Protein AF-A0A3N0IVU9-F1 (afdb_monomer_lite)

Structure (mmCIF, N/CA/C/O backbone):
data_AF-A0A3N0IVU9-F1
#
_entry.id   AF-A0A3N0IVU9-F1
#
loo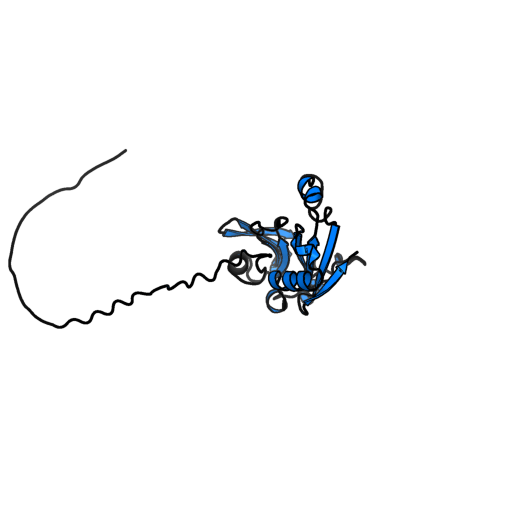p_
_atom_site.group_PDB
_atom_site.id
_atom_site.type_symbol
_atom_site.label_atom_id
_atom_site.label_alt_id
_atom_site.label_comp_id
_atom_site.label_asym_id
_atom_site.label_entity_id
_atom_site.label_seq_id
_atom_site.pdbx_PDB_ins_code
_atom_site.Cartn_x
_atom_site.Cartn_y
_atom_site.Cartn_z
_atom_site.occupancy
_atom_site.B_iso_or_equiv
_atom_site.auth_seq_id
_atom_site.auth_comp_id
_atom_site.auth_asym_id
_atom_site.auth_atom_id
_atom_site.pdbx_PDB_model_num
ATOM 1 N N . MET A 1 1 ? 35.056 13.184 36.083 1.00 33.16 1 MET A N 1
ATOM 2 C CA . MET A 1 1 ? 36.418 13.190 36.653 1.00 33.16 1 MET A CA 1
ATOM 3 C C . MET A 1 1 ? 36.504 11.989 37.581 1.00 33.16 1 MET A C 1
ATOM 5 O O . MET A 1 1 ? 35.639 11.855 38.435 1.00 33.16 1 MET A O 1
ATOM 9 N N . PHE A 1 2 ? 37.440 11.077 37.307 1.00 25.27 2 PHE A N 1
ATOM 10 C CA . PHE A 1 2 ? 37.802 9.914 38.133 1.00 25.27 2 PHE A CA 1
ATOM 11 C C . PHE A 1 2 ? 38.001 10.352 39.614 1.00 25.27 2 PHE A C 1
ATOM 13 O O . PHE A 1 2 ? 38.296 11.518 39.845 1.00 25.27 2 PHE A O 1
ATOM 20 N N . ALA A 1 3 ? 37.914 9.548 40.677 1.00 27.30 3 ALA A N 1
ATOM 21 C CA . ALA A 1 3 ? 38.294 8.154 40.856 1.00 27.30 3 ALA A CA 1
ATOM 22 C C . ALA A 1 3 ? 38.195 7.776 42.360 1.00 27.30 3 ALA A C 1
ATOM 24 O O . ALA A 1 3 ? 38.269 8.678 43.189 1.00 27.30 3 ALA A O 1
ATOM 25 N N . PHE A 1 4 ? 38.274 6.464 42.649 1.00 27.86 4 PHE A N 1
ATOM 26 C CA . PHE A 1 4 ? 38.993 5.845 43.793 1.00 27.86 4 PHE A CA 1
ATOM 27 C C . PHE A 1 4 ? 38.452 6.091 45.228 1.00 27.86 4 PHE A C 1
ATOM 29 O O . PHE A 1 4 ? 37.980 7.164 45.557 1.00 27.86 4 PHE A O 1
ATOM 36 N N . ALA A 1 5 ? 38.493 5.169 46.196 1.00 28.31 5 ALA A N 1
ATOM 37 C CA . ALA A 1 5 ? 39.044 3.820 46.315 1.00 28.31 5 ALA A CA 1
ATOM 38 C C . ALA A 1 5 ? 38.438 3.138 47.571 1.00 28.31 5 ALA A C 1
ATOM 40 O O . ALA A 1 5 ? 38.123 3.807 48.553 1.00 28.31 5 ALA A O 1
ATOM 41 N N . GLN A 1 6 ? 38.345 1.803 47.564 1.00 40.41 6 GLN A N 1
ATOM 42 C CA . GLN A 1 6 ? 38.424 0.966 48.783 1.00 40.41 6 GLN A CA 1
ATOM 43 C C . GLN A 1 6 ? 39.881 1.007 49.309 1.00 40.41 6 GLN A C 1
ATOM 45 O O . GLN A 1 6 ? 40.739 1.273 48.464 1.00 40.41 6 GLN A O 1
ATOM 50 N N . PRO A 1 7 ? 40.261 0.704 50.581 1.00 46.59 7 PRO A N 1
ATOM 51 C CA . PRO A 1 7 ? 40.039 -0.616 51.211 1.00 46.59 7 PRO A CA 1
ATOM 52 C C . PRO A 1 7 ? 40.077 -0.655 52.761 1.00 46.59 7 PRO A C 1
ATOM 54 O O . PRO A 1 7 ? 40.528 0.273 53.412 1.00 46.59 7 PRO A O 1
ATOM 57 N N . PHE A 1 8 ? 39.738 -1.799 53.366 1.00 32.91 8 PHE A N 1
ATOM 58 C CA . PHE A 1 8 ? 40.519 -2.304 54.503 1.00 32.91 8 PHE A CA 1
ATOM 59 C C . PHE A 1 8 ? 40.648 -3.830 54.433 1.00 32.91 8 PHE A C 1
ATOM 61 O O . PHE A 1 8 ? 39.689 -4.587 54.332 1.00 32.91 8 PHE A O 1
ATOM 68 N N . THR A 1 9 ? 41.912 -4.227 54.425 1.00 34.41 9 THR A N 1
ATOM 69 C CA . THR A 1 9 ? 42.533 -5.552 54.428 1.00 34.41 9 THR A CA 1
ATOM 70 C C . THR A 1 9 ? 42.258 -6.367 55.694 1.00 34.41 9 THR A C 1
ATOM 72 O O . THR A 1 9 ? 42.197 -5.770 56.764 1.00 34.41 9 THR A O 1
ATOM 75 N N . SER A 1 10 ? 42.339 -7.709 55.625 1.00 32.34 10 SER A N 1
ATOM 76 C CA . SER A 1 10 ? 43.393 -8.479 56.335 1.00 32.34 10 SER A CA 1
ATOM 77 C C . SER A 1 10 ? 43.179 -10.012 56.368 1.00 32.34 10 SER A C 1
ATOM 79 O O . SER A 1 10 ? 42.395 -10.521 57.154 1.00 32.34 10 SER A O 1
ATOM 81 N N . ARG A 1 11 ? 44.022 -10.707 55.582 1.00 38.81 11 ARG A N 1
ATOM 82 C CA . ARG A 1 11 ? 44.868 -11.897 55.880 1.00 38.81 11 ARG A CA 1
ATOM 83 C C . ARG A 1 11 ? 44.292 -13.242 56.398 1.00 38.81 11 ARG A C 1
ATOM 85 O O . ARG A 1 11 ? 43.931 -13.343 57.559 1.00 38.81 11 ARG A O 1
ATOM 92 N N . ARG A 1 12 ? 44.637 -14.282 55.596 1.00 35.19 12 ARG A N 1
ATOM 93 C CA . ARG A 1 12 ? 45.232 -15.619 55.931 1.00 35.19 12 ARG A CA 1
ATOM 94 C C . ARG A 1 12 ? 44.306 -16.642 56.636 1.00 35.19 12 ARG A C 1
ATOM 96 O O . ARG A 1 12 ? 43.549 -16.259 57.500 1.00 35.19 12 ARG A O 1
ATOM 103 N N . ALA A 1 13 ? 44.346 -17.963 56.413 1.00 37.66 13 ALA A N 1
ATOM 104 C CA . ALA A 1 13 ? 45.149 -18.871 55.584 1.00 37.66 13 ALA A CA 1
ATOM 105 C C . ALA A 1 13 ? 44.577 -20.319 55.681 1.00 37.66 13 ALA A C 1
ATOM 107 O O . ALA A 1 13 ? 44.134 -20.707 56.752 1.00 37.66 13 ALA A O 1
ATOM 108 N N . VAL A 1 14 ? 44.704 -21.088 54.584 1.00 37.44 14 VAL A N 1
ATOM 109 C CA . VAL A 1 14 ? 45.083 -22.529 54.465 1.00 37.44 14 VAL A CA 1
ATOM 110 C C . VAL A 1 14 ? 44.202 -23.662 55.052 1.00 37.44 14 VAL A C 1
ATOM 112 O O . VAL A 1 14 ? 43.947 -23.716 56.247 1.00 37.44 14 VAL A O 1
ATOM 115 N N . GLY A 1 15 ? 43.946 -24.676 54.198 1.00 29.73 15 GLY A N 1
ATOM 116 C CA . GLY A 1 15 ? 43.742 -26.102 54.550 1.00 29.73 15 GLY A CA 1
ATOM 117 C C . GLY A 1 15 ? 42.450 -26.708 53.966 1.00 29.73 15 GLY A C 1
ATOM 118 O O . GLY A 1 15 ? 41.398 -26.541 54.558 1.00 29.73 15 GLY A O 1
ATOM 119 N N . ALA A 1 16 ? 42.385 -27.196 52.720 1.00 36.75 16 ALA A N 1
ATOM 120 C CA . ALA A 1 16 ? 42.870 -28.475 52.163 1.00 36.75 16 ALA A CA 1
ATOM 121 C C . ALA A 1 16 ? 41.995 -29.733 52.454 1.00 36.75 16 ALA A C 1
ATOM 123 O O . ALA A 1 16 ? 42.078 -30.322 53.522 1.00 36.75 16 ALA A O 1
ATOM 124 N N . ILE A 1 17 ? 41.300 -30.172 51.387 1.00 39.12 17 ILE A N 1
ATOM 125 C CA . ILE A 1 17 ? 41.024 -31.554 50.918 1.00 39.12 17 ILE A CA 1
ATOM 126 C C . ILE A 1 17 ? 39.912 -32.384 51.601 1.00 39.12 17 ILE A C 1
ATOM 128 O O . ILE A 1 17 ? 40.058 -32.903 52.700 1.00 39.12 17 ILE A O 1
ATOM 132 N N . GLY A 1 18 ? 38.867 -32.659 50.809 1.00 31.28 18 GLY A N 1
ATOM 133 C CA . GLY A 1 18 ? 37.960 -33.805 50.915 1.00 31.28 18 GLY A CA 1
ATOM 134 C C . GLY A 1 18 ? 37.373 -34.091 49.528 1.00 31.28 18 GLY A C 1
ATOM 135 O O . GLY A 1 18 ? 36.830 -33.191 48.897 1.00 31.28 18 GLY A O 1
ATOM 136 N N . ALA A 1 19 ? 37.597 -35.296 49.010 1.00 38.41 19 ALA A N 1
ATOM 137 C CA . ALA A 1 19 ? 37.532 -35.646 47.596 1.00 38.41 19 ALA A CA 1
ATOM 138 C C . ALA A 1 19 ? 36.194 -36.260 47.132 1.00 38.41 19 ALA A C 1
ATOM 140 O O . ALA A 1 19 ? 35.468 -36.855 47.919 1.00 38.41 19 ALA A O 1
ATOM 141 N N . ALA A 1 20 ? 36.033 -36.229 45.802 1.00 34.47 20 ALA A N 1
ATOM 142 C CA . ALA A 1 20 ? 35.347 -37.193 44.933 1.00 34.47 20 ALA A CA 1
ATOM 143 C C . ALA A 1 20 ? 33.808 -37.157 44.823 1.00 34.47 20 ALA A C 1
ATOM 145 O O . ALA A 1 20 ? 33.076 -37.518 45.736 1.00 34.47 20 ALA A O 1
ATOM 146 N N . GLY A 1 21 ? 33.337 -36.850 43.606 1.00 34.19 21 GLY A N 1
ATOM 147 C CA . GLY A 1 21 ? 31.954 -37.071 43.188 1.00 34.19 21 GLY A CA 1
ATOM 148 C C . GLY A 1 21 ? 31.653 -36.582 41.769 1.00 34.19 21 GLY A C 1
ATOM 149 O O . GLY A 1 21 ? 30.966 -35.588 41.618 1.00 34.19 21 GLY A O 1
ATOM 150 N N . ALA A 1 22 ? 32.205 -37.282 40.773 1.00 39.09 22 ALA A N 1
ATOM 151 C CA . ALA A 1 22 ? 31.747 -37.428 39.382 1.00 39.09 22 ALA A CA 1
ATOM 152 C C . ALA A 1 22 ? 31.286 -36.195 38.562 1.00 39.09 22 ALA A C 1
ATOM 154 O O . ALA A 1 22 ? 30.284 -35.538 38.822 1.00 39.09 22 ALA A O 1
ATOM 155 N N . ALA A 1 23 ? 31.997 -36.000 37.453 1.00 42.88 23 ALA A N 1
ATOM 156 C CA . ALA A 1 23 ? 31.659 -35.126 36.344 1.00 42.88 23 ALA A CA 1
ATOM 157 C C . ALA A 1 23 ? 30.371 -35.542 35.610 1.00 42.88 23 ALA A C 1
ATOM 159 O O . ALA A 1 23 ? 30.140 -36.727 35.382 1.00 42.88 23 ALA A O 1
ATOM 160 N N . LEU A 1 24 ? 29.630 -34.548 35.115 1.00 35.00 24 LEU A N 1
ATOM 161 C CA . LEU A 1 24 ? 28.909 -34.616 33.843 1.00 35.00 24 LEU A CA 1
ATOM 162 C C . LEU A 1 24 ? 28.789 -33.195 33.287 1.00 35.00 24 LEU A C 1
ATOM 164 O O . LEU A 1 24 ? 27.962 -32.390 33.704 1.00 35.00 24 LEU A O 1
ATOM 168 N N . ALA A 1 25 ? 29.704 -32.886 32.373 1.00 42.31 25 ALA A N 1
ATOM 169 C CA . ALA A 1 25 ? 29.621 -31.733 31.503 1.00 42.31 25 ALA A CA 1
ATOM 170 C C . ALA A 1 25 ? 28.494 -31.965 30.490 1.00 42.31 25 ALA A C 1
ATOM 172 O O . ALA A 1 25 ? 28.513 -32.962 29.771 1.00 42.31 25 ALA A O 1
ATOM 173 N N . LEU A 1 26 ? 27.560 -31.022 30.390 1.00 35.66 26 LEU A N 1
ATOM 174 C CA . LEU A 1 26 ? 26.760 -30.841 29.184 1.00 35.66 26 LEU A CA 1
ATOM 175 C C . LEU A 1 26 ? 26.868 -29.373 28.774 1.00 35.66 26 LEU A C 1
ATOM 177 O O . LEU A 1 26 ? 26.038 -28.529 29.102 1.00 35.66 26 LEU A O 1
ATOM 181 N N . ALA A 1 27 ? 27.975 -29.069 28.099 1.00 40.78 27 ALA A N 1
ATOM 182 C CA . ALA A 1 27 ? 28.117 -27.855 27.322 1.00 40.78 27 ALA A CA 1
ATOM 183 C C . ALA A 1 27 ? 27.181 -27.973 26.112 1.00 40.78 27 ALA A C 1
ATOM 185 O O . ALA A 1 27 ? 27.536 -28.564 25.095 1.00 40.78 27 ALA A O 1
ATOM 186 N N . ALA A 1 28 ? 25.972 -27.428 26.230 1.00 39.88 28 ALA A N 1
ATOM 187 C CA . ALA A 1 28 ? 25.152 -27.112 25.073 1.00 39.88 28 ALA A CA 1
ATOM 188 C C . ALA A 1 28 ? 25.759 -25.871 24.404 1.00 39.88 28 ALA A C 1
ATOM 190 O O . ALA A 1 28 ? 25.330 -24.740 24.621 1.00 39.88 28 ALA A O 1
ATOM 191 N N . ALA A 1 29 ? 26.822 -26.090 23.630 1.00 40.91 29 ALA A N 1
ATOM 192 C CA . ALA A 1 29 ? 27.230 -25.152 22.605 1.00 40.91 29 ALA A CA 1
ATOM 193 C C . ALA A 1 29 ? 26.087 -25.106 21.589 1.00 40.91 29 ALA A C 1
ATOM 195 O O . ALA A 1 29 ? 25.943 -26.003 20.759 1.00 40.91 29 ALA A O 1
ATOM 196 N N . VAL A 1 30 ? 25.240 -24.082 21.688 1.00 45.34 30 VAL A N 1
ATOM 197 C CA . VAL A 1 30 ? 24.351 -23.709 20.594 1.00 45.34 30 VAL A CA 1
ATOM 198 C C . VAL A 1 30 ? 25.271 -23.201 19.492 1.00 45.34 30 VAL A C 1
ATOM 200 O O . VAL A 1 30 ? 25.636 -22.028 19.438 1.00 45.34 30 VAL A O 1
ATOM 203 N N . ALA A 1 31 ? 25.713 -24.126 18.646 1.00 43.75 31 ALA A N 1
ATOM 204 C CA . ALA A 1 31 ? 26.183 -23.801 17.323 1.00 43.75 31 ALA A CA 1
ATOM 205 C C . ALA A 1 31 ? 24.977 -23.207 16.590 1.00 43.75 31 ALA A C 1
ATOM 207 O O . ALA A 1 31 ? 24.209 -23.919 15.948 1.00 43.75 31 ALA A O 1
ATOM 208 N N . LEU A 1 32 ? 24.801 -21.888 16.712 1.00 40.62 32 LEU A N 1
ATOM 209 C CA . LEU A 1 32 ? 24.121 -21.087 15.704 1.00 40.62 32 LEU A CA 1
ATOM 210 C C . LEU A 1 32 ? 25.000 -21.159 14.452 1.00 40.62 32 LEU A C 1
ATOM 212 O O . LEU A 1 32 ? 25.715 -20.224 14.102 1.00 40.62 32 LEU A O 1
ATOM 216 N N . GLY A 1 33 ? 24.987 -22.330 13.815 1.00 38.81 33 GLY A N 1
ATOM 217 C CA . GLY A 1 33 ? 25.317 -22.499 12.419 1.00 38.81 33 GLY A CA 1
ATOM 218 C C . GLY A 1 33 ? 24.241 -21.766 11.647 1.00 38.81 33 GLY A C 1
ATOM 219 O O . GLY A 1 33 ? 23.315 -22.374 11.123 1.00 38.81 33 GLY A O 1
ATOM 220 N N . GLY A 1 34 ? 24.350 -20.439 11.631 1.00 33.34 34 GLY A N 1
ATOM 221 C CA . GLY A 1 34 ? 23.804 -19.653 10.554 1.00 33.34 34 GLY A CA 1
ATOM 222 C C . GLY A 1 34 ? 24.508 -20.154 9.310 1.00 33.34 34 GLY A C 1
ATOM 223 O O . GLY A 1 34 ? 25.619 -19.728 9.000 1.00 33.34 34 GLY A O 1
ATOM 224 N N . CYS A 1 35 ? 23.881 -21.103 8.618 1.00 43.66 35 CYS A N 1
ATOM 225 C CA . CYS A 1 35 ? 23.987 -21.120 7.179 1.00 43.66 35 CYS A CA 1
ATOM 226 C C . CYS A 1 35 ? 23.632 -19.696 6.768 1.00 43.66 35 CYS A C 1
ATOM 228 O O . CYS A 1 35 ? 22.471 -19.296 6.831 1.00 43.66 35 CYS A O 1
ATOM 230 N N . ALA A 1 36 ? 24.663 -18.912 6.458 1.00 43.84 36 ALA A N 1
ATOM 231 C CA . ALA A 1 36 ? 24.515 -17.783 5.581 1.00 43.84 36 ALA A CA 1
ATOM 232 C C . ALA A 1 36 ? 23.900 -18.381 4.318 1.00 43.84 36 ALA A C 1
ATOM 234 O O . ALA A 1 36 ? 24.597 -18.972 3.492 1.00 43.84 36 ALA A O 1
ATOM 235 N N . ALA A 1 37 ? 22.569 -18.315 4.233 1.00 40.03 37 ALA A N 1
ATOM 236 C CA . ALA A 1 37 ? 21.932 -18.252 2.942 1.00 40.03 37 ALA A CA 1
ATOM 237 C C . ALA A 1 37 ? 22.719 -17.183 2.177 1.00 40.03 37 ALA A C 1
ATOM 239 O O . ALA A 1 37 ? 23.048 -16.147 2.778 1.00 40.03 37 ALA A O 1
ATOM 240 N N . PRO A 1 38 ? 23.132 -17.453 0.928 1.00 38.62 38 PRO A N 1
ATOM 241 C CA . PRO A 1 38 ? 23.692 -16.387 0.124 1.00 38.62 38 PRO A CA 1
ATOM 242 C C . PRO A 1 38 ? 22.715 -15.220 0.242 1.00 38.62 38 PRO A C 1
ATOM 244 O O . PRO A 1 38 ? 21.500 -15.420 0.187 1.00 38.62 38 PRO A O 1
ATOM 247 N N . ALA A 1 39 ? 23.244 -14.036 0.537 1.00 39.56 39 ALA A N 1
ATOM 248 C CA . ALA A 1 39 ? 22.496 -12.822 0.321 1.00 39.56 39 ALA A CA 1
ATOM 249 C C . ALA A 1 39 ? 22.235 -12.789 -1.186 1.00 39.56 39 ALA A C 1
ATOM 251 O O . ALA A 1 39 ? 23.045 -12.260 -1.943 1.00 39.56 39 ALA A O 1
ATOM 252 N N . ASP A 1 40 ? 21.155 -13.438 -1.618 1.00 42.75 40 ASP A N 1
ATOM 253 C CA . ASP A 1 40 ? 20.380 -12.926 -2.725 1.00 42.75 40 ASP A CA 1
ATOM 254 C C . ASP A 1 40 ? 20.044 -11.510 -2.271 1.00 42.75 40 ASP A C 1
ATOM 256 O O . ASP A 1 40 ? 19.229 -11.279 -1.375 1.00 42.75 40 ASP A O 1
ATOM 260 N N . GLU A 1 41 ? 20.863 -10.580 -2.754 1.00 47.28 41 GLU A N 1
ATOM 261 C CA . GLU A 1 41 ? 20.602 -9.155 -2.757 1.00 47.28 41 GLU A CA 1
ATOM 262 C C . GLU A 1 41 ? 19.115 -9.018 -3.084 1.00 47.28 41 GLU A C 1
ATOM 264 O O . GLU A 1 41 ? 18.680 -9.515 -4.120 1.00 47.28 41 GLU A O 1
ATOM 269 N N . LEU A 1 42 ? 18.324 -8.518 -2.127 1.00 53.25 42 LEU A N 1
ATOM 270 C CA . LEU A 1 42 ? 16.865 -8.455 -2.213 1.00 53.25 42 LEU A CA 1
ATOM 271 C C . LEU A 1 42 ? 16.485 -7.624 -3.445 1.00 53.25 42 LEU A C 1
ATOM 273 O O . LEU A 1 42 ? 16.348 -6.407 -3.355 1.00 53.25 42 LEU A O 1
ATOM 277 N N . ASP A 1 43 ? 16.358 -8.276 -4.599 1.00 70.94 43 ASP A N 1
ATOM 278 C CA . ASP A 1 43 ? 15.955 -7.671 -5.865 1.00 70.94 43 ASP A CA 1
ATOM 279 C C . ASP A 1 43 ? 14.431 -7.487 -5.817 1.00 70.94 43 ASP A C 1
ATOM 281 O O . ASP A 1 43 ? 13.663 -8.238 -6.418 1.00 70.94 43 ASP A O 1
ATOM 285 N N . GLY A 1 44 ? 13.977 -6.568 -4.959 1.00 84.38 44 GLY A N 1
ATOM 286 C CA . GLY A 1 44 ? 12.560 -6.326 -4.708 1.00 84.38 44 GLY A CA 1
ATOM 287 C C . GLY A 1 44 ? 12.242 -5.720 -3.338 1.00 84.38 44 GLY A C 1
ATOM 288 O O . GLY A 1 44 ? 13.125 -5.531 -2.495 1.00 84.38 44 GLY A O 1
ATOM 289 N N . PRO A 1 45 ? 10.964 -5.385 -3.107 1.00 91.88 45 PRO A N 1
ATOM 290 C CA . PRO A 1 45 ? 10.514 -4.826 -1.844 1.00 91.88 45 PRO A CA 1
ATOM 291 C C . PRO A 1 45 ? 10.551 -5.888 -0.739 1.00 91.88 45 PRO A C 1
ATOM 293 O O . PRO A 1 45 ? 10.502 -7.092 -0.982 1.00 91.88 45 PRO A O 1
ATOM 296 N N . GLN A 1 46 ? 10.593 -5.426 0.507 1.00 91.62 46 GLN A N 1
ATOM 297 C CA . GLN A 1 46 ? 10.243 -6.262 1.654 1.00 91.62 46 GLN A CA 1
ATOM 298 C C . GLN A 1 46 ? 8.719 -6.487 1.692 1.00 91.62 46 GLN A C 1
ATOM 300 O O . GLN A 1 46 ? 7.987 -5.576 1.294 1.00 91.62 46 GLN A O 1
ATOM 305 N N . PRO A 1 47 ? 8.227 -7.627 2.208 1.00 93.75 47 PRO A N 1
ATOM 306 C CA . PRO A 1 47 ? 6.794 -7.816 2.434 1.00 93.75 47 PRO A CA 1
ATOM 307 C C . PRO A 1 47 ? 6.217 -6.709 3.331 1.00 93.75 47 PRO A C 1
ATOM 309 O O . PRO A 1 47 ? 6.938 -6.121 4.150 1.00 93.75 47 PRO A O 1
ATOM 312 N N . ALA A 1 48 ? 4.930 -6.399 3.177 1.00 94.50 48 ALA A N 1
ATOM 313 C CA . ALA A 1 48 ? 4.240 -5.403 4.000 1.00 94.50 48 ALA A CA 1
ATOM 314 C C . ALA A 1 48 ? 3.409 -6.050 5.119 1.00 94.50 48 ALA A C 1
ATOM 316 O O . ALA A 1 48 ? 3.274 -5.496 6.209 1.00 94.50 48 ALA A O 1
ATOM 317 N N . PHE A 1 49 ? 2.853 -7.235 4.885 1.00 94.62 49 PHE A N 1
ATOM 318 C CA . PHE A 1 49 ? 1.986 -7.921 5.846 1.00 94.62 49 PHE A CA 1
ATOM 319 C C . PHE A 1 49 ? 2.671 -9.107 6.530 1.00 94.62 49 PHE A C 1
ATOM 321 O O . PHE A 1 49 ? 2.030 -9.890 7.226 1.00 94.62 49 PHE A O 1
ATOM 328 N N . SER A 1 50 ? 3.997 -9.210 6.407 1.00 91.69 50 SER A N 1
ATOM 329 C CA . SER A 1 50 ? 4.805 -10.180 7.143 1.00 91.69 50 SER A CA 1
ATOM 330 C C . SER A 1 50 ? 6.196 -9.645 7.511 1.00 91.69 50 SER A C 1
ATOM 332 O O . SER A 1 50 ? 6.665 -8.619 7.014 1.00 91.69 50 SER A O 1
ATOM 334 N N . GLY A 1 51 ? 6.863 -10.334 8.439 1.00 89.94 51 GLY A N 1
ATOM 335 C CA . GLY A 1 51 ? 8.216 -10.002 8.886 1.00 89.94 51 GLY A CA 1
ATOM 336 C C . GLY A 1 51 ? 8.301 -8.870 9.917 1.00 89.94 51 GLY A C 1
ATOM 337 O O . GLY A 1 51 ? 7.306 -8.336 10.405 1.00 89.94 51 GLY A O 1
ATOM 338 N N . ALA A 1 52 ? 9.536 -8.499 10.265 1.00 88.19 52 ALA A N 1
ATOM 339 C CA . ALA A 1 52 ? 9.817 -7.669 11.439 1.00 88.19 52 ALA A CA 1
ATOM 340 C C . ALA A 1 52 ? 9.198 -6.259 11.387 1.00 88.19 52 ALA A C 1
ATOM 342 O O . ALA A 1 52 ? 8.795 -5.731 12.421 1.00 88.19 52 ALA A O 1
ATOM 343 N N . VAL A 1 53 ? 9.119 -5.634 10.205 1.00 87.44 53 VAL A N 1
ATOM 344 C CA . VAL A 1 53 ? 8.507 -4.299 10.052 1.00 87.44 53 VAL A CA 1
ATOM 345 C C . VAL A 1 53 ? 7.001 -4.364 10.306 1.00 87.44 53 VAL A C 1
ATOM 347 O O . VAL A 1 53 ? 6.456 -3.493 10.989 1.00 87.44 53 VAL A O 1
ATOM 350 N N . HIS A 1 54 ? 6.336 -5.407 9.805 1.00 90.94 54 HIS A N 1
ATOM 351 C CA . HIS A 1 54 ? 4.920 -5.640 10.060 1.00 90.94 54 HIS A CA 1
ATOM 352 C C . HIS A 1 54 ? 4.658 -5.911 11.549 1.00 90.94 54 HIS A C 1
ATOM 354 O O . HIS A 1 54 ? 3.823 -5.246 12.156 1.00 90.94 54 HIS A O 1
ATOM 360 N N . GLU A 1 55 ? 5.435 -6.800 12.175 1.00 92.25 55 GLU A N 1
ATOM 361 C CA . GLU A 1 55 ? 5.308 -7.126 13.605 1.00 92.25 55 GLU A CA 1
ATOM 362 C C . GLU A 1 55 ? 5.481 -5.894 14.507 1.00 92.25 55 GLU A C 1
ATOM 364 O O . GLU A 1 55 ? 4.704 -5.682 15.439 1.00 92.25 55 GLU A O 1
ATOM 369 N N . GLN A 1 56 ? 6.467 -5.040 14.214 1.00 92.81 56 GLN A N 1
ATOM 370 C CA . GLN A 1 56 ? 6.673 -3.786 14.947 1.00 92.81 56 GLN A CA 1
ATOM 371 C C . GLN A 1 56 ? 5.502 -2.818 14.758 1.00 92.81 56 GLN A C 1
ATOM 373 O O . GLN A 1 56 ? 5.074 -2.175 15.716 1.00 92.81 56 GLN A O 1
ATOM 378 N N . THR A 1 57 ? 4.968 -2.732 13.538 1.00 93.44 57 THR A N 1
ATOM 379 C CA . THR A 1 57 ? 3.803 -1.899 13.212 1.00 93.44 57 THR A CA 1
ATOM 380 C C . THR A 1 57 ? 2.569 -2.360 13.989 1.00 93.44 57 THR A C 1
ATOM 382 O O . THR A 1 57 ? 1.915 -1.545 14.641 1.00 93.44 57 THR A O 1
ATOM 385 N N . ALA A 1 58 ? 2.286 -3.664 13.972 1.00 93.31 58 ALA A N 1
ATOM 386 C CA . ALA A 1 58 ? 1.173 -4.264 14.698 1.00 93.31 58 ALA A CA 1
ATOM 387 C C . ALA A 1 58 ? 1.305 -4.050 16.213 1.00 93.31 58 ALA A C 1
ATOM 389 O O . ALA A 1 58 ? 0.336 -3.667 16.864 1.00 93.31 58 ALA A O 1
ATOM 390 N N . ALA A 1 59 ? 2.510 -4.205 16.773 1.00 94.19 59 ALA A N 1
ATOM 391 C CA . ALA A 1 59 ? 2.764 -3.942 18.189 1.00 94.19 59 ALA A CA 1
ATOM 392 C C . ALA A 1 59 ? 2.518 -2.469 18.567 1.00 94.19 59 ALA A C 1
ATOM 394 O O . ALA A 1 59 ? 1.850 -2.195 19.564 1.00 94.19 59 ALA A O 1
ATOM 395 N N . ALA A 1 60 ? 2.995 -1.516 17.758 1.00 95.06 60 ALA A N 1
ATOM 396 C CA . ALA A 1 60 ? 2.780 -0.089 18.007 1.00 95.06 60 ALA A CA 1
ATOM 397 C C . ALA A 1 60 ? 1.294 0.305 17.949 1.00 95.06 60 ALA A C 1
ATOM 399 O O . ALA A 1 60 ? 0.846 1.146 18.737 1.00 95.06 60 ALA A O 1
ATOM 400 N N . MET A 1 61 ? 0.520 -0.310 17.049 1.00 95.81 61 MET A N 1
ATOM 401 C CA . MET A 1 61 ? -0.929 -0.121 17.025 1.00 95.81 61 MET A CA 1
ATOM 402 C C . MET A 1 61 ? -1.616 -0.790 18.201 1.00 95.81 61 MET A C 1
ATOM 404 O O . MET A 1 61 ? -2.433 -0.136 18.829 1.00 95.81 61 MET A O 1
ATOM 408 N N . ALA A 1 62 ? -1.245 -2.012 18.582 1.00 95.25 62 ALA A N 1
ATOM 409 C CA . ALA A 1 62 ? -1.831 -2.682 19.742 1.00 95.25 62 ALA A CA 1
ATOM 410 C C . ALA A 1 62 ? -1.652 -1.884 21.050 1.00 95.25 62 ALA A C 1
ATOM 412 O O . ALA A 1 62 ? -2.548 -1.872 21.893 1.00 95.25 62 ALA A O 1
ATOM 413 N N . GLU A 1 63 ? -0.526 -1.178 21.211 1.00 95.00 63 GLU A N 1
ATOM 414 C CA . GLU A 1 63 ? -0.291 -0.264 22.341 1.00 95.00 63 GLU A CA 1
ATOM 415 C C . GLU A 1 63 ? -1.154 1.012 22.292 1.00 95.00 63 GLU A C 1
ATOM 417 O O . GLU A 1 63 ? -1.432 1.607 23.335 1.00 95.00 63 GLU A O 1
ATOM 422 N N . THR A 1 64 ? -1.563 1.444 21.097 1.00 95.19 64 THR A N 1
ATOM 423 C CA . THR A 1 64 ? -2.275 2.713 20.863 1.00 95.19 64 THR A CA 1
ATOM 424 C C . THR A 1 64 ? -3.788 2.519 20.790 1.00 95.19 64 THR A C 1
ATOM 426 O O . THR A 1 64 ? -4.545 3.195 21.487 1.00 95.19 64 THR A O 1
ATOM 429 N N . ASP A 1 65 ? -4.221 1.601 19.934 1.00 95.44 65 ASP A N 1
ATOM 430 C CA . ASP A 1 65 ? -5.590 1.164 19.726 1.00 95.44 65 ASP A CA 1
ATOM 431 C C . ASP A 1 65 ? -5.599 -0.245 19.107 1.00 95.44 65 ASP A C 1
ATOM 433 O O . ASP A 1 65 ? -5.430 -0.410 17.899 1.00 95.44 65 ASP A O 1
ATOM 437 N N . GLY A 1 66 ? -5.793 -1.264 19.948 1.00 92.69 66 GLY A N 1
ATOM 438 C CA . GLY A 1 66 ? -5.811 -2.666 19.520 1.00 92.69 66 GLY A CA 1
ATOM 439 C C . GLY A 1 66 ? -7.021 -3.072 18.677 1.00 92.69 66 GLY A C 1
ATOM 440 O O . GLY A 1 66 ? -6.999 -4.161 18.112 1.00 92.69 66 GLY A O 1
ATOM 441 N N . ASP A 1 67 ? -8.044 -2.217 18.576 1.00 92.50 67 ASP A N 1
ATOM 442 C CA . ASP A 1 67 ? -9.217 -2.451 17.726 1.00 92.50 67 ASP A CA 1
ATOM 443 C C . ASP A 1 67 ? -9.062 -1.795 16.336 1.00 92.50 67 ASP A C 1
ATOM 445 O O . ASP A 1 67 ? -9.922 -1.958 15.467 1.00 92.50 67 ASP A O 1
ATOM 449 N N . ALA A 1 68 ? -7.990 -1.023 16.114 1.00 95.81 68 ALA A N 1
ATOM 450 C CA . ALA A 1 68 ? -7.718 -0.395 14.829 1.00 95.81 68 ALA A CA 1
ATOM 451 C C . ALA A 1 68 ? -7.114 -1.400 13.837 1.00 95.81 68 ALA A C 1
ATOM 453 O O . ALA A 1 68 ? -6.218 -2.170 14.179 1.00 95.81 68 ALA A O 1
ATOM 454 N N . PHE A 1 69 ? -7.554 -1.346 12.582 1.00 94.62 69 PHE A N 1
ATOM 455 C CA . PHE A 1 69 ? -7.139 -2.280 11.528 1.00 94.62 69 PHE A CA 1
ATOM 456 C C . PHE A 1 69 ? -6.552 -1.533 10.318 1.00 94.62 69 PHE A C 1
ATOM 458 O O . PHE A 1 69 ? -6.941 -0.387 10.065 1.00 94.62 69 PHE A O 1
ATOM 465 N N . PRO A 1 70 ? -5.581 -2.125 9.593 1.00 94.38 70 PRO A N 1
ATOM 466 C CA . PRO A 1 70 ? -4.904 -1.454 8.490 1.00 94.38 70 PRO A CA 1
ATOM 467 C C . PRO A 1 70 ? -5.823 -1.351 7.269 1.00 94.38 70 PRO A C 1
ATOM 469 O O . PRO A 1 70 ? -6.434 -2.331 6.855 1.00 94.38 70 PRO A O 1
ATOM 472 N N . VAL A 1 71 ? -5.886 -0.164 6.668 1.00 94.88 71 VAL A N 1
ATOM 473 C CA . VAL A 1 71 ? -6.710 0.128 5.479 1.00 94.88 71 VAL A CA 1
ATOM 474 C C . VAL A 1 71 ? -5.871 0.497 4.256 1.00 94.88 71 VAL A C 1
ATOM 476 O O . VAL A 1 71 ? -6.341 0.407 3.125 1.00 94.88 71 VAL A O 1
ATOM 479 N N . SER A 1 72 ? -4.609 0.875 4.465 1.00 94.75 72 SER A N 1
ATOM 480 C CA . SER A 1 72 ? -3.642 1.134 3.400 1.00 94.75 72 SER A CA 1
ATOM 481 C C . SER A 1 72 ? -2.212 0.955 3.913 1.00 94.75 72 SER A C 1
ATOM 483 O O . SER A 1 72 ? -1.931 1.165 5.097 1.00 94.75 72 SER A O 1
ATOM 485 N N . ALA A 1 73 ? -1.304 0.590 3.011 1.00 95.25 73 ALA A N 1
ATOM 486 C CA . ALA A 1 73 ? 0.135 0.594 3.238 1.00 95.25 73 ALA A CA 1
ATOM 487 C C . ALA A 1 73 ? 0.833 1.276 2.061 1.00 95.25 73 ALA A C 1
ATOM 489 O O . ALA A 1 73 ? 0.402 1.158 0.917 1.00 95.25 73 ALA A O 1
ATOM 490 N N . VAL A 1 74 ? 1.921 1.994 2.316 1.00 94.56 74 VAL A N 1
ATOM 491 C CA . VAL A 1 74 ? 2.659 2.685 1.262 1.00 94.56 74 VAL A CA 1
ATOM 492 C C . VAL A 1 74 ? 4.150 2.716 1.549 1.00 94.56 74 VAL A C 1
ATOM 494 O O . VAL A 1 74 ? 4.574 2.919 2.688 1.00 94.56 74 VAL A O 1
ATOM 497 N N . MET A 1 75 ? 4.961 2.527 0.513 1.00 93.31 75 MET A N 1
ATOM 498 C CA . MET A 1 75 ? 6.400 2.727 0.617 1.00 93.31 75 MET A CA 1
ATOM 499 C C . MET A 1 75 ? 6.724 4.209 0.826 1.00 93.31 75 MET A C 1
ATOM 501 O O . MET A 1 75 ? 6.188 5.102 0.156 1.00 93.31 75 MET A O 1
ATOM 505 N N . ASN A 1 76 ? 7.650 4.468 1.746 1.00 88.44 76 ASN A N 1
ATOM 506 C CA . ASN A 1 76 ? 8.032 5.821 2.158 1.00 88.44 76 ASN A CA 1
ATOM 507 C C . ASN A 1 76 ? 8.744 6.626 1.066 1.00 88.44 76 ASN A C 1
ATOM 509 O O . ASN A 1 76 ? 8.742 7.851 1.114 1.00 88.44 76 ASN A O 1
ATOM 513 N N . ALA A 1 77 ? 9.341 5.946 0.091 1.00 90.00 77 ALA A N 1
ATOM 514 C CA . ALA A 1 77 ? 10.017 6.538 -1.054 1.00 90.00 77 ALA A CA 1
ATOM 515 C C . ALA A 1 77 ? 10.010 5.542 -2.225 1.00 90.00 77 ALA A C 1
ATOM 517 O O . ALA A 1 77 ? 9.577 4.397 -2.059 1.00 90.00 77 ALA A O 1
ATOM 518 N N . TYR A 1 78 ? 10.510 5.970 -3.384 1.00 93.00 78 TYR A N 1
ATOM 519 C CA . TYR A 1 78 ? 10.876 5.043 -4.452 1.00 93.00 78 TYR A CA 1
ATOM 520 C C . TYR A 1 78 ? 12.055 4.172 -4.010 1.00 93.00 78 TYR A C 1
ATOM 522 O O . TYR A 1 78 ? 12.973 4.646 -3.340 1.00 93.00 78 TYR A O 1
ATOM 530 N N . ALA A 1 79 ? 12.017 2.900 -4.384 1.00 92.88 79 ALA A N 1
ATOM 531 C CA . ALA A 1 79 ? 13.181 2.037 -4.408 1.00 92.88 79 ALA A CA 1
ATOM 532 C C . ALA A 1 79 ? 13.915 2.223 -5.736 1.00 92.88 79 ALA A C 1
ATOM 534 O O . ALA A 1 79 ? 13.302 2.141 -6.803 1.00 92.88 79 ALA A O 1
ATOM 535 N N . THR A 1 80 ? 15.225 2.424 -5.659 1.00 91.19 80 THR A N 1
ATOM 536 C CA . THR A 1 80 ? 16.125 2.362 -6.812 1.00 91.19 80 THR A CA 1
ATOM 537 C C . THR A 1 80 ? 16.613 0.918 -6.977 1.00 91.19 80 THR A C 1
ATOM 539 O O . THR A 1 80 ? 16.978 0.295 -5.972 1.00 91.19 80 THR A O 1
ATOM 542 N N . PRO A 1 81 ? 16.645 0.354 -8.197 1.00 86.69 81 PRO A N 1
ATOM 543 C CA . PRO A 1 81 ? 17.214 -0.971 -8.428 1.00 86.69 81 PRO A CA 1
ATOM 544 C C . PRO A 1 81 ? 18.652 -1.076 -7.900 1.00 86.69 81 PRO A C 1
ATOM 546 O O . PRO A 1 81 ? 19.467 -0.180 -8.106 1.00 86.69 81 PRO A O 1
ATOM 549 N N . GLY A 1 82 ? 18.963 -2.170 -7.201 1.00 83.00 82 GLY A N 1
ATOM 550 C CA . GLY A 1 82 ? 20.274 -2.380 -6.571 1.00 83.00 82 GLY A CA 1
ATOM 551 C C . GLY A 1 82 ? 20.497 -1.623 -5.254 1.00 83.00 82 GLY A C 1
ATOM 552 O O . GLY A 1 82 ? 21.538 -1.797 -4.621 1.00 83.00 82 GLY A O 1
ATOM 553 N N . GLU A 1 83 ? 19.535 -0.818 -4.797 1.00 86.81 83 GLU A N 1
ATOM 554 C CA . GLU A 1 83 ? 19.570 -0.181 -3.481 1.00 86.81 83 GLU A CA 1
ATOM 555 C C . GLU A 1 83 ? 18.637 -0.880 -2.487 1.00 86.81 83 GLU A C 1
ATOM 557 O O . GLU A 1 83 ? 17.716 -1.618 -2.839 1.00 86.81 83 GLU A O 1
ATOM 562 N N . LYS A 1 84 ? 18.857 -0.628 -1.193 1.00 84.50 84 LYS A N 1
ATOM 563 C CA . LYS A 1 84 ? 17.965 -1.144 -0.155 1.00 84.50 84 LYS A CA 1
ATOM 564 C C . LYS A 1 84 ? 16.580 -0.508 -0.297 1.00 84.50 84 LYS A C 1
ATOM 566 O O . LYS A 1 84 ? 16.442 0.702 -0.122 1.00 84.50 84 LYS A O 1
ATOM 571 N N . ALA A 1 85 ? 15.557 -1.339 -0.490 1.00 85.69 85 ALA A N 1
ATOM 572 C CA . ALA A 1 85 ? 14.174 -0.884 -0.562 1.00 85.69 85 ALA A CA 1
ATOM 573 C C . ALA A 1 85 ? 13.749 -0.082 0.698 1.00 85.69 85 ALA A C 1
ATOM 575 O O . ALA A 1 85 ? 14.062 -0.483 1.831 1.00 85.69 85 ALA A O 1
ATOM 576 N N . PRO A 1 86 ? 13.015 1.035 0.527 1.00 87.69 86 PRO A N 1
ATOM 577 C CA . PRO A 1 86 ? 12.421 1.803 1.619 1.00 87.69 86 PRO A CA 1
ATOM 578 C C . PRO A 1 86 ? 11.483 0.995 2.528 1.00 87.69 86 PRO A C 1
ATOM 580 O O . PRO A 1 86 ? 11.011 -0.092 2.192 1.00 87.69 86 PRO A O 1
ATOM 583 N N . THR A 1 87 ? 11.199 1.551 3.708 1.00 89.19 87 THR A N 1
ATOM 584 C CA . THR A 1 87 ? 10.227 0.994 4.662 1.00 89.19 87 THR A CA 1
ATOM 585 C C . THR A 1 87 ? 8.793 1.417 4.340 1.00 89.19 87 THR A C 1
ATOM 587 O O . THR A 1 87 ? 8.553 2.288 3.501 1.00 89.19 87 THR A O 1
ATOM 590 N N . TRP A 1 88 ? 7.844 0.794 5.038 1.00 92.44 88 TRP A N 1
ATOM 591 C CA . TRP A 1 88 ? 6.410 1.038 4.915 1.00 92.44 88 TRP A CA 1
ATOM 592 C C . TRP A 1 88 ? 5.900 2.076 5.925 1.00 92.44 88 TRP A C 1
ATOM 594 O O . TRP A 1 88 ? 6.366 2.128 7.072 1.00 92.44 88 TRP A O 1
ATOM 604 N N . THR A 1 89 ? 4.896 2.841 5.505 1.00 92.94 89 THR A N 1
ATOM 605 C CA . THR A 1 89 ? 3.951 3.563 6.364 1.00 92.94 89 THR A CA 1
ATOM 606 C C . THR A 1 89 ? 2.566 2.963 6.180 1.00 92.94 89 THR A C 1
ATOM 608 O O . THR A 1 89 ? 2.163 2.660 5.059 1.00 92.94 89 THR A O 1
ATOM 611 N N . TYR A 1 90 ? 1.831 2.818 7.277 1.00 95.00 90 TYR A N 1
ATOM 612 C CA . TYR A 1 90 ? 0.493 2.230 7.283 1.00 95.00 90 TYR A CA 1
ATOM 613 C C . TYR A 1 90 ? -0.532 3.249 7.744 1.00 95.00 90 TYR A C 1
ATOM 615 O O . TYR A 1 90 ? -0.246 4.031 8.653 1.00 95.00 90 TYR A O 1
ATOM 623 N N . LEU A 1 91 ? -1.726 3.187 7.163 1.00 95.44 91 LEU A N 1
ATOM 624 C CA . LEU A 1 91 ? -2.915 3.872 7.649 1.00 95.44 91 LEU A CA 1
ATOM 625 C C . LEU A 1 91 ? -3.836 2.840 8.303 1.00 95.44 91 LEU A C 1
ATOM 627 O O . LEU A 1 91 ? -4.180 1.835 7.684 1.00 95.44 91 LEU A O 1
ATOM 631 N N . PHE A 1 92 ? -4.241 3.100 9.539 1.00 96.50 92 PHE A N 1
ATOM 632 C CA . PHE A 1 92 ? -5.172 2.287 10.313 1.00 96.50 92 PHE A CA 1
ATOM 633 C C . PHE A 1 92 ? -6.451 3.066 10.581 1.00 96.50 92 PHE A C 1
ATOM 635 O O . PHE A 1 92 ? -6.392 4.267 10.844 1.00 96.50 92 P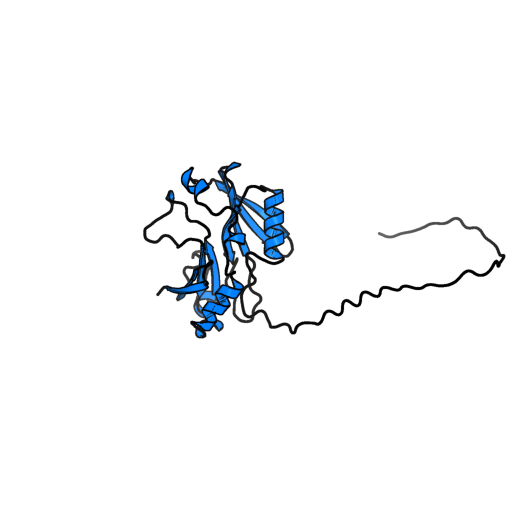HE A O 1
ATOM 642 N N . ALA A 1 93 ? -7.592 2.386 10.579 1.00 96.50 93 ALA A N 1
ATOM 643 C CA . ALA A 1 93 ? -8.889 2.965 10.901 1.00 96.50 93 ALA A CA 1
ATOM 644 C C . ALA A 1 93 ? -9.402 2.437 12.247 1.00 96.50 93 ALA A C 1
ATOM 646 O O . ALA A 1 93 ? -9.355 1.237 12.509 1.00 96.50 93 ALA A O 1
ATOM 647 N N . SER A 1 94 ? -9.913 3.335 13.090 1.00 96.19 94 SER A N 1
ATOM 648 C CA . SER A 1 94 ? -10.531 3.018 14.378 1.00 96.19 94 SER A CA 1
ATOM 649 C C . SER A 1 94 ? -11.978 3.476 14.411 1.00 96.19 94 SER A C 1
ATOM 651 O O . SER A 1 94 ? -12.259 4.680 14.423 1.00 96.19 94 SER A O 1
ATOM 653 N N . GLN A 1 95 ? -12.896 2.515 14.503 1.00 94.81 95 GLN A N 1
ATOM 654 C CA . GLN A 1 95 ? -14.319 2.804 14.672 1.00 94.81 95 GLN A CA 1
ATOM 655 C C . GLN A 1 95 ? -14.596 3.403 16.053 1.00 94.81 95 GLN A C 1
ATOM 657 O O . GLN A 1 95 ? -15.357 4.360 16.182 1.00 94.81 95 GLN A O 1
ATOM 662 N N . ARG A 1 96 ? -13.931 2.877 17.090 1.00 93.88 96 ARG A N 1
ATOM 663 C CA . ARG A 1 96 ? -14.117 3.296 18.484 1.00 93.88 96 ARG A CA 1
ATOM 664 C C . ARG A 1 96 ? -13.849 4.784 18.686 1.00 93.88 96 ARG A C 1
ATOM 666 O O . ARG A 1 96 ? -14.575 5.435 19.437 1.00 93.88 96 ARG A O 1
ATOM 673 N N . TYR A 1 97 ? -12.804 5.312 18.052 1.00 94.31 97 TYR A N 1
ATOM 674 C CA . TYR A 1 97 ? -12.418 6.716 18.193 1.00 94.31 97 TYR A CA 1
ATOM 675 C C . TYR A 1 97 ? -12.808 7.584 16.991 1.00 94.31 97 TYR A C 1
ATOM 677 O O . TYR A 1 97 ? -12.630 8.804 17.058 1.00 94.31 97 TYR A O 1
ATOM 685 N N . ALA A 1 98 ? -13.340 6.986 15.918 1.00 93.88 98 ALA A N 1
ATOM 686 C CA . ALA A 1 98 ? -13.579 7.638 14.630 1.00 93.88 98 ALA A CA 1
ATOM 687 C C . ALA A 1 98 ? -12.323 8.381 14.131 1.00 93.88 98 ALA A C 1
ATOM 689 O O . ALA A 1 98 ? -12.354 9.576 13.802 1.00 93.88 98 ALA A O 1
ATOM 690 N N . LYS A 1 99 ? -11.178 7.686 14.163 1.00 96.12 99 LYS A N 1
ATOM 691 C CA . LYS A 1 99 ? -9.860 8.218 13.792 1.00 96.12 99 LYS A CA 1
ATOM 692 C C . LYS A 1 99 ? -9.145 7.319 12.801 1.00 96.12 99 LYS A C 1
ATOM 694 O O . LYS A 1 99 ? -9.230 6.097 12.880 1.00 96.12 99 LYS A O 1
ATOM 699 N N . PHE A 1 100 ? -8.360 7.962 11.950 1.00 96.69 100 PHE A N 1
ATOM 700 C CA . PHE A 1 100 ? -7.243 7.332 11.282 1.00 96.69 100 PHE A CA 1
ATOM 701 C C . PHE A 1 100 ? -5.966 7.509 12.101 1.00 96.69 100 PHE A C 1
ATOM 703 O O . PHE A 1 100 ? -5.708 8.584 12.657 1.00 96.69 100 PHE A O 1
ATOM 710 N N . TYR A 1 101 ? -5.145 6.468 12.113 1.00 97.25 101 TYR A N 1
ATOM 711 C CA . TYR A 1 101 ? -3.802 6.462 12.674 1.00 97.25 101 TYR A CA 1
ATOM 712 C C . TYR A 1 101 ? -2.793 6.155 11.574 1.00 97.25 101 TYR A C 1
ATOM 714 O O . TYR A 1 101 ? -3.037 5.299 10.733 1.00 97.25 101 TYR A O 1
ATOM 722 N N . THR A 1 102 ? -1.648 6.823 11.593 1.00 96.25 102 THR A N 1
ATOM 723 C CA . THR A 1 102 ? -0.489 6.459 10.772 1.00 96.25 102 THR A CA 1
ATOM 724 C C . THR A 1 102 ? 0.570 5.803 11.631 1.00 96.25 102 THR A C 1
ATOM 726 O O . THR A 1 102 ? 0.861 6.306 12.719 1.00 96.25 102 THR A O 1
ATOM 729 N N . VAL A 1 103 ? 1.207 4.753 11.123 1.00 94.75 103 VAL A N 1
ATOM 730 C CA . VAL A 1 103 ? 2.387 4.159 11.757 1.00 94.75 103 VAL A CA 1
ATOM 731 C C . VAL A 1 103 ? 3.607 4.372 10.882 1.00 94.75 103 VAL A C 1
ATOM 733 O O . VAL A 1 103 ? 3.648 3.898 9.748 1.00 94.75 103 VAL A O 1
ATOM 736 N N . PHE A 1 104 ? 4.610 5.046 11.442 1.00 85.88 104 PHE A N 1
ATOM 737 C CA . PHE A 1 104 ? 5.906 5.252 10.804 1.00 85.88 104 PHE A CA 1
ATOM 738 C C . PHE A 1 104 ? 6.949 4.320 11.411 1.00 85.88 104 PHE A C 1
ATOM 740 O O . PHE A 1 104 ? 7.086 4.244 12.634 1.00 85.88 104 PHE A O 1
ATOM 747 N N . ASN A 1 105 ? 7.728 3.663 10.555 1.00 80.12 105 ASN A N 1
ATOM 748 C CA . ASN A 1 105 ? 8.867 2.848 10.965 1.00 80.12 105 ASN A CA 1
ATOM 749 C C . ASN A 1 105 ? 10.169 3.649 10.824 1.00 80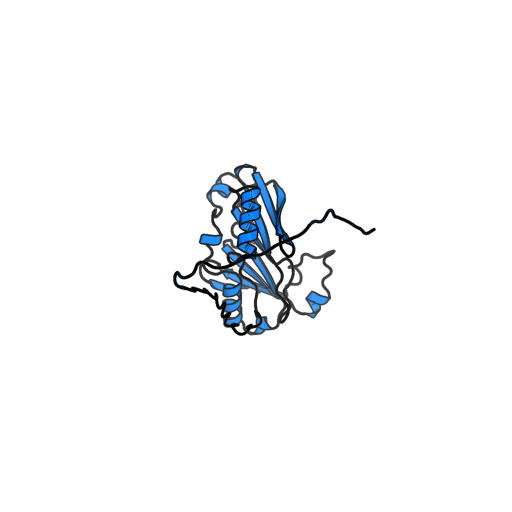.12 105 ASN A C 1
ATOM 751 O O . ASN A 1 105 ? 10.726 3.759 9.729 1.00 80.12 105 ASN A O 1
ATOM 755 N N . TYR A 1 106 ? 10.668 4.195 11.937 1.00 67.75 106 TYR A N 1
ATOM 756 C CA . TYR A 1 106 ? 11.959 4.884 12.005 1.00 67.75 106 TYR A CA 1
ATOM 757 C C . TYR A 1 106 ? 13.033 3.928 12.518 1.00 67.75 106 TYR A C 1
ATOM 759 O O . TYR A 1 106 ? 13.094 3.677 13.719 1.00 67.75 106 TYR A O 1
ATOM 767 N N . SER A 1 107 ? 13.880 3.436 11.607 1.00 64.75 107 SER A N 1
ATOM 768 C CA . SER A 1 107 ? 15.040 2.549 11.830 1.00 64.75 107 SER A CA 1
ATOM 769 C C . SER A 1 107 ? 14.778 1.280 12.658 1.00 64.75 107 SER A C 1
ATOM 771 O O . SER A 1 107 ? 14.868 0.183 12.117 1.00 64.75 107 SER A O 1
ATOM 773 N N . THR A 1 108 ? 14.485 1.414 13.949 1.00 68.19 108 THR A N 1
ATOM 774 C CA . THR A 1 108 ? 14.285 0.335 14.924 1.00 68.19 108 THR A CA 1
ATOM 775 C C . THR A 1 108 ? 12.991 0.457 15.729 1.00 68.19 108 THR A C 1
ATOM 777 O O . THR A 1 108 ? 12.747 -0.379 16.600 1.00 68.19 108 THR A O 1
ATOM 780 N N . LYS A 1 109 ? 12.178 1.495 15.493 1.00 83.44 109 LYS A N 1
ATOM 781 C CA . LYS A 1 109 ? 10.931 1.711 16.227 1.00 83.44 109 LYS A CA 1
ATOM 782 C C . LYS A 1 109 ? 9.782 2.105 15.301 1.00 83.44 109 LYS A C 1
ATOM 784 O O . LYS A 1 109 ? 9.885 3.076 14.550 1.00 83.44 109 LYS A O 1
ATOM 789 N N . ALA A 1 110 ? 8.669 1.392 15.444 1.00 89.62 110 ALA A N 1
ATOM 790 C CA . ALA A 1 110 ? 7.370 1.799 14.933 1.00 89.62 110 ALA A CA 1
ATOM 791 C C . ALA A 1 110 ? 6.707 2.786 15.905 1.00 89.62 110 ALA A C 1
ATOM 793 O O . ALA A 1 110 ? 6.714 2.581 17.123 1.00 89.62 110 ALA A O 1
ATOM 794 N N . VAL A 1 111 ? 6.145 3.872 15.379 1.00 91.19 111 VAL A N 1
ATOM 795 C CA . VAL A 1 111 ? 5.404 4.866 16.165 1.00 91.19 111 VAL A CA 1
ATOM 796 C C . VAL A 1 111 ? 4.058 5.113 15.505 1.00 91.19 111 VAL A C 1
ATOM 798 O O . VAL A 1 111 ? 4.007 5.581 14.368 1.00 91.19 111 VAL A O 1
ATOM 801 N N . ALA A 1 112 ? 2.985 4.824 16.237 1.00 94.44 112 ALA A N 1
ATOM 802 C CA . ALA A 1 112 ? 1.631 5.188 15.857 1.00 94.44 112 ALA A CA 1
ATOM 803 C C . ALA A 1 112 ? 1.344 6.648 16.238 1.00 94.44 112 ALA A C 1
ATOM 805 O O . ALA A 1 112 ? 1.685 7.108 17.330 1.00 94.44 112 ALA A O 1
ATOM 806 N N . SER A 1 113 ? 0.704 7.381 15.335 1.00 94.56 113 SER A N 1
ATOM 807 C CA . SER A 1 113 ? 0.250 8.753 15.545 1.00 94.56 113 SER A CA 1
ATOM 808 C C . SER A 1 113 ? -1.151 8.921 14.986 1.00 94.56 113 SER A C 1
ATOM 810 O O . SER A 1 113 ? -1.509 8.289 13.997 1.00 94.56 113 SER A O 1
ATOM 812 N N . ILE A 1 114 ? -1.938 9.811 15.588 1.00 95.81 114 ILE A N 1
ATOM 813 C CA . ILE A 1 114 ? -3.221 10.221 15.015 1.00 95.81 114 ILE A CA 1
ATOM 814 C C . ILE A 1 114 ? -2.937 10.936 13.693 1.00 95.81 114 ILE A C 1
ATOM 816 O O . ILE A 1 114 ? -2.167 11.897 13.664 1.00 95.81 114 ILE A O 1
ATOM 820 N N . TYR A 1 115 ? -3.572 10.466 12.625 1.00 94.38 115 TYR A N 1
ATOM 821 C CA . TYR A 1 115 ? -3.548 11.103 11.314 1.00 94.38 115 TYR A CA 1
ATOM 822 C C . TYR A 1 115 ? -4.668 12.136 11.197 1.00 94.38 115 TYR A C 1
ATOM 824 O O . TYR A 1 115 ? -4.435 13.290 10.847 1.00 94.38 115 TYR A O 1
ATOM 832 N N . GLY A 1 116 ? -5.889 11.746 11.569 1.00 94.81 116 GLY A N 1
ATOM 833 C CA . GLY A 1 116 ? -7.058 12.609 11.446 1.00 94.81 116 GLY A CA 1
ATOM 834 C C . GLY A 1 116 ? -8.363 11.918 11.839 1.00 94.81 116 GLY A C 1
ATOM 835 O O . GLY A 1 116 ? -8.351 10.759 12.251 1.00 94.81 116 GLY A O 1
ATOM 836 N N . PRO A 1 117 ? -9.501 12.628 11.788 1.00 94.12 117 PRO A N 1
ATOM 837 C CA . PRO A 1 117 ? -10.818 12.007 11.899 1.00 94.12 117 PRO A CA 1
ATOM 838 C C . PRO A 1 117 ? -11.134 11.125 10.685 1.00 94.12 117 PRO A C 1
ATOM 840 O O . PRO A 1 117 ? -10.714 11.437 9.575 1.00 94.12 117 PRO A O 1
ATOM 843 N N . THR A 1 118 ? -11.910 10.063 10.893 1.00 91.56 118 THR A N 1
ATOM 844 C CA . THR A 1 118 ? -12.588 9.348 9.801 1.00 91.56 118 THR A CA 1
ATOM 845 C C . THR A 1 118 ? -13.930 10.011 9.495 1.00 91.56 118 THR A C 1
ATOM 847 O O . THR A 1 118 ? -14.589 10.521 10.403 1.00 91.56 118 THR A O 1
ATOM 850 N N . THR A 1 119 ? -14.382 9.924 8.248 1.00 89.12 119 THR A N 1
ATOM 851 C CA . THR A 1 119 ? -15.734 10.321 7.798 1.00 89.12 119 THR A CA 1
ATOM 852 C C . THR A 1 119 ? -16.634 9.122 7.480 1.00 89.12 119 THR A C 1
ATOM 854 O O . THR A 1 119 ? -17.749 9.306 7.002 1.00 89.12 119 THR A O 1
ATOM 857 N N . TRP A 1 120 ? -16.154 7.908 7.765 1.00 92.38 120 TRP A N 1
ATOM 858 C CA . TRP A 1 120 ? -16.800 6.638 7.435 1.00 92.38 120 TRP A CA 1
ATOM 859 C C . TRP A 1 120 ? -18.163 6.480 8.104 1.00 92.38 120 TRP A C 1
ATOM 861 O O . TRP A 1 120 ? -18.308 6.711 9.312 1.00 92.38 120 TRP A O 1
ATOM 871 N N . ASN A 1 121 ? -19.145 6.069 7.306 1.00 91.56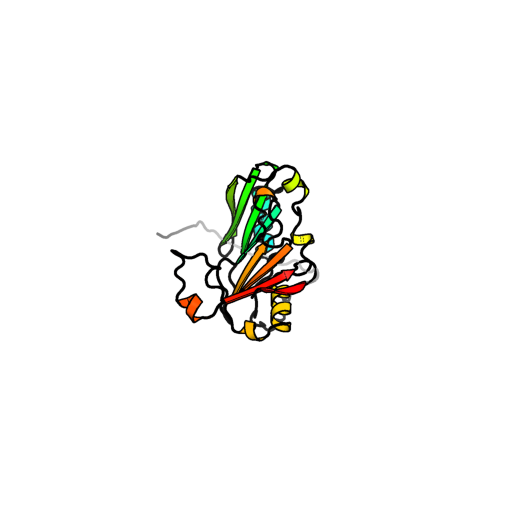 121 ASN A N 1
ATOM 872 C CA . ASN A 1 121 ? -20.494 5.763 7.763 1.00 91.56 121 ASN A CA 1
ATOM 873 C C . ASN A 1 121 ? -20.576 4.331 8.343 1.00 91.56 121 ASN A C 1
ATOM 875 O O . ASN A 1 121 ? -19.581 3.613 8.397 1.00 91.56 121 ASN A O 1
ATOM 879 N N . GLU A 1 122 ? -21.748 3.918 8.838 1.00 92.31 122 GLU A N 1
ATOM 880 C CA . GLU A 1 122 ? -21.936 2.577 9.421 1.00 92.31 122 GLU A CA 1
ATOM 881 C C . GLU A 1 122 ? -21.641 1.451 8.418 1.00 92.31 122 GLU A C 1
ATOM 883 O O . GLU A 1 122 ? -20.936 0.509 8.770 1.00 92.31 122 GLU A O 1
ATOM 888 N N . GLY A 1 123 ? -22.077 1.598 7.163 1.00 92.56 123 GLY A N 1
ATOM 889 C CA . GLY A 1 123 ? -21.800 0.640 6.091 1.00 92.56 123 GLY A CA 1
ATOM 890 C C . GLY A 1 123 ? -20.307 0.507 5.791 1.00 92.56 123 GLY A C 1
ATOM 891 O O . GLY A 1 123 ? -19.806 -0.607 5.687 1.00 92.56 123 GLY A O 1
ATOM 892 N N . ASP A 1 124 ? -19.558 1.615 5.778 1.00 93.81 124 ASP A N 1
ATOM 893 C CA . ASP A 1 124 ? -18.101 1.578 5.599 1.00 93.81 124 ASP A CA 1
ATOM 894 C C . ASP A 1 124 ? -17.410 0.756 6.693 1.00 93.81 124 ASP A C 1
ATOM 896 O O . ASP A 1 124 ? -16.465 0.005 6.443 1.00 93.81 124 ASP A O 1
ATOM 900 N N . TRP A 1 125 ? -17.886 0.874 7.935 1.00 93.62 125 TRP A N 1
ATOM 901 C CA . TRP A 1 125 ? -17.357 0.077 9.035 1.00 93.62 125 TRP A CA 1
ATOM 902 C C . TRP A 1 125 ? -17.763 -1.392 8.955 1.00 93.62 125 TRP A C 1
ATOM 904 O O . TRP A 1 125 ? -17.018 -2.225 9.465 1.00 93.62 125 TRP A O 1
ATOM 914 N N . GLU A 1 126 ? -18.893 -1.729 8.348 1.00 92.94 126 GLU A N 1
ATOM 915 C CA . GLU A 1 126 ? -19.301 -3.120 8.137 1.00 92.94 126 GLU A CA 1
ATOM 916 C C . GLU A 1 126 ? -18.530 -3.776 6.983 1.00 92.94 126 GLU A C 1
ATOM 918 O O . GLU A 1 126 ? -18.135 -4.936 7.100 1.00 92.94 126 GLU A O 1
ATOM 923 N N . GLU A 1 127 ? -18.270 -3.038 5.903 1.00 91.94 127 GLU A N 1
ATOM 924 C CA . GLU A 1 127 ? -17.631 -3.558 4.688 1.00 91.94 127 GLU A CA 1
ATOM 925 C C . GLU A 1 127 ? -16.102 -3.629 4.772 1.00 91.94 127 GLU A C 1
ATOM 927 O O . GLU A 1 127 ? -15.493 -4.501 4.148 1.00 91.94 127 GLU A O 1
ATOM 932 N N . ALA A 1 128 ? -15.457 -2.727 5.519 1.00 92.19 128 ALA A N 1
ATOM 933 C CA . ALA A 1 128 ? -14.000 -2.660 5.535 1.00 92.19 128 ALA A CA 1
ATOM 934 C C . ALA A 1 128 ? -13.348 -3.921 6.152 1.00 92.19 128 ALA A C 1
ATOM 936 O O . ALA A 1 128 ? -13.744 -4.340 7.250 1.00 92.19 128 ALA A O 1
ATOM 937 N N . PRO A 1 129 ? -12.286 -4.469 5.524 1.00 90.75 129 PRO A N 1
ATOM 938 C CA . PRO A 1 129 ? -11.624 -5.694 5.959 1.00 90.75 129 PRO A CA 1
ATOM 939 C C . PRO A 1 129 ? -10.910 -5.468 7.295 1.00 90.75 129 PRO A C 1
ATOM 941 O O . PRO A 1 129 ? -9.959 -4.692 7.393 1.00 90.75 129 PRO A O 1
ATOM 944 N N . LYS A 1 130 ? -11.379 -6.143 8.352 1.00 91.50 130 LYS A N 1
ATOM 945 C CA . LYS A 1 130 ? -10.836 -5.993 9.719 1.00 91.50 130 LYS A CA 1
ATOM 946 C C . LYS A 1 130 ? -9.495 -6.687 9.919 1.00 91.50 130 LYS A C 1
ATOM 948 O O . LYS A 1 130 ? -8.771 -6.346 10.848 1.00 91.50 130 LYS A O 1
ATOM 953 N N . ASP A 1 131 ? -9.171 -7.632 9.047 1.00 89.81 131 ASP A N 1
ATOM 954 C CA . ASP A 1 131 ? -7.897 -8.341 9.032 1.00 89.81 131 ASP A CA 1
ATOM 955 C C . ASP A 1 131 ? -7.380 -8.413 7.594 1.00 89.81 131 ASP A C 1
ATOM 957 O O . ASP A 1 131 ? -7.356 -9.468 6.960 1.00 89.81 131 ASP A O 1
ATOM 961 N N . ALA A 1 132 ? -6.995 -7.251 7.056 1.00 88.62 132 ALA A N 1
ATOM 962 C CA . ALA A 1 132 ? -6.457 -7.171 5.702 1.00 88.62 132 ALA A CA 1
ATOM 963 C C . ALA A 1 132 ? -5.251 -8.110 5.517 1.00 88.62 132 ALA A C 1
ATOM 965 O O . ALA A 1 132 ? -5.132 -8.731 4.467 1.00 88.62 132 ALA A O 1
ATOM 966 N N . SER A 1 133 ? -4.405 -8.285 6.541 1.00 88.06 133 SER A N 1
ATOM 967 C CA . SER A 1 133 ? -3.275 -9.225 6.506 1.00 88.06 133 SER A CA 1
ATOM 968 C C . SER A 1 133 ? -3.692 -10.671 6.243 1.00 88.06 133 SER A C 1
ATOM 970 O O . SER A 1 133 ? -3.014 -11.355 5.485 1.00 88.06 133 SER A O 1
ATOM 972 N N . ALA A 1 134 ? -4.791 -11.145 6.834 1.00 92.25 134 ALA A N 1
ATOM 973 C CA . ALA A 1 134 ? -5.289 -12.498 6.592 1.00 92.25 134 ALA A CA 1
ATOM 974 C C . ALA A 1 134 ? -5.981 -12.654 5.227 1.00 92.25 134 ALA A C 1
ATOM 976 O O . ALA A 1 134 ? -6.075 -13.766 4.708 1.00 92.25 134 ALA A O 1
ATOM 977 N N . GLU A 1 135 ? -6.484 -11.559 4.656 1.00 94.00 135 GLU A N 1
ATOM 978 C CA . GLU A 1 135 ? -7.125 -11.551 3.340 1.00 94.00 135 GLU A CA 1
ATOM 979 C C . GLU A 1 135 ? -6.139 -11.378 2.177 1.00 94.00 135 GLU A C 1
ATOM 981 O O . GLU A 1 135 ? -6.472 -11.732 1.044 1.00 94.00 135 GLU A O 1
ATOM 986 N N . VAL A 1 136 ? -4.944 -10.837 2.428 1.00 95.69 136 VAL A N 1
ATOM 987 C CA . VAL A 1 136 ? -3.868 -10.731 1.436 1.00 95.69 136 VAL A CA 1
ATOM 988 C C . VAL A 1 136 ? -3.262 -12.118 1.210 1.00 95.69 136 VAL A C 1
ATOM 990 O O . VAL A 1 136 ? -2.565 -12.662 2.062 1.00 95.69 136 VAL A O 1
ATOM 993 N N . GLY A 1 137 ? -3.534 -12.691 0.037 1.00 95.44 137 GLY A N 1
ATOM 994 C CA . GLY A 1 137 ? -2.946 -13.952 -0.417 1.00 95.44 137 GLY A CA 1
ATOM 995 C C . GLY A 1 137 ? -1.584 -13.778 -1.093 1.00 95.44 137 GLY A C 1
ATOM 996 O O . GLY A 1 137 ? -0.792 -14.714 -1.091 1.00 95.44 137 GLY A O 1
ATOM 997 N N . VAL A 1 138 ? -1.320 -12.589 -1.644 1.00 97.44 138 VAL A N 1
ATOM 998 C CA . VAL A 1 138 ? -0.093 -12.222 -2.362 1.00 97.44 138 VAL A CA 1
ATOM 999 C C . VAL A 1 138 ? 0.417 -10.901 -1.786 1.00 97.44 138 VAL A C 1
ATOM 1001 O O . VAL A 1 138 ? -0.189 -9.852 -2.008 1.00 97.44 138 VAL A O 1
ATOM 1004 N N . ASP A 1 139 ? 1.508 -10.943 -1.022 1.00 97.00 139 ASP A N 1
ATOM 1005 C CA . ASP A 1 139 ? 2.133 -9.751 -0.422 1.00 97.00 139 ASP A CA 1
ATOM 1006 C C . ASP A 1 139 ? 3.011 -9.003 -1.454 1.00 97.00 139 ASP A C 1
ATOM 1008 O O . ASP A 1 139 ? 3.235 -9.472 -2.572 1.00 97.00 139 ASP A O 1
ATOM 1012 N N . ALA A 1 140 ? 3.509 -7.817 -1.100 1.00 96.88 140 ALA A N 1
ATOM 1013 C CA . ALA A 1 140 ? 4.202 -6.898 -2.003 1.00 96.88 140 ALA A CA 1
ATOM 1014 C C . ALA A 1 140 ? 5.425 -7.503 -2.715 1.00 96.88 140 ALA A C 1
ATOM 1016 O O . ALA A 1 140 ? 5.675 -7.188 -3.880 1.00 96.88 140 ALA A O 1
ATOM 1017 N N . ASP A 1 141 ? 6.204 -8.349 -2.039 1.00 95.62 141 ASP A N 1
ATOM 1018 C CA . ASP A 1 141 ? 7.397 -8.973 -2.619 1.00 95.62 141 ASP A CA 1
ATOM 1019 C C . ASP A 1 141 ? 7.040 -10.047 -3.652 1.00 95.62 141 ASP A C 1
ATOM 1021 O O . ASP A 1 141 ? 7.698 -10.152 -4.686 1.00 95.62 141 ASP A O 1
ATOM 1025 N N . GLU A 1 142 ? 5.976 -10.811 -3.417 1.00 97.00 142 GLU A N 1
ATOM 1026 C CA . GLU A 1 142 ? 5.460 -11.785 -4.377 1.00 97.00 142 GLU A CA 1
ATOM 1027 C C . GLU A 1 142 ? 4.750 -11.105 -5.552 1.00 97.00 142 GLU A C 1
ATOM 1029 O O . GLU A 1 142 ? 5.026 -11.438 -6.705 1.00 97.00 142 GLU A O 1
ATOM 1034 N N . ALA A 1 143 ? 3.936 -10.080 -5.288 1.00 97.94 143 ALA A N 1
ATOM 1035 C CA . ALA A 1 143 ? 3.297 -9.274 -6.326 1.00 97.94 143 ALA A CA 1
ATOM 1036 C C . ALA A 1 143 ? 4.335 -8.647 -7.272 1.00 97.94 143 ALA A C 1
ATOM 1038 O O . ALA A 1 143 ? 4.155 -8.653 -8.490 1.00 97.94 143 ALA A O 1
ATOM 1039 N N . TYR A 1 144 ? 5.464 -8.172 -6.732 1.00 97.00 144 TYR A N 1
ATOM 1040 C CA . TYR A 1 144 ? 6.569 -7.667 -7.545 1.00 97.00 144 TYR A CA 1
ATOM 1041 C C . TYR A 1 144 ? 7.153 -8.749 -8.462 1.00 97.00 144 TYR A C 1
ATOM 1043 O O . TYR A 1 144 ? 7.393 -8.489 -9.640 1.00 97.00 144 TYR A O 1
ATOM 1051 N N . ARG A 1 145 ? 7.331 -9.982 -7.964 1.00 96.25 145 ARG A N 1
ATOM 1052 C CA . ARG A 1 145 ? 7.801 -11.111 -8.787 1.00 96.25 145 ARG A CA 1
ATOM 1053 C C . ARG A 1 145 ? 6.826 -11.414 -9.924 1.00 96.25 145 ARG A C 1
ATOM 1055 O O . ARG A 1 145 ? 7.272 -11.548 -11.058 1.00 96.25 145 ARG A O 1
ATOM 1062 N N . PHE A 1 146 ? 5.518 -11.426 -9.661 1.00 97.38 146 PHE A N 1
ATOM 1063 C CA . PHE A 1 146 ? 4.507 -11.631 -10.708 1.00 97.38 146 PHE A CA 1
ATOM 1064 C C . PHE A 1 146 ? 4.543 -10.539 -11.779 1.00 97.38 146 PHE A C 1
ATOM 1066 O O . PHE A 1 146 ? 4.421 -10.837 -12.969 1.00 97.38 146 PHE A O 1
ATOM 1073 N N . ILE A 1 147 ? 4.777 -9.284 -11.387 1.00 97.31 147 ILE A N 1
ATOM 1074 C CA . ILE A 1 147 ? 4.987 -8.197 -12.349 1.00 97.31 147 ILE A CA 1
ATOM 1075 C C . ILE A 1 147 ? 6.228 -8.459 -13.195 1.00 97.31 147 ILE A C 1
ATOM 1077 O O . ILE A 1 147 ? 6.146 -8.325 -14.409 1.00 97.31 147 ILE A O 1
ATOM 1081 N N . LEU A 1 148 ? 7.361 -8.826 -12.593 1.00 95.38 148 LEU A N 1
ATOM 1082 C CA . LEU A 1 148 ? 8.599 -9.060 -13.340 1.00 95.38 148 LEU A CA 1
ATOM 1083 C C . LEU A 1 148 ? 8.525 -10.284 -14.261 1.00 95.38 148 LEU A C 1
ATOM 1085 O O . LEU A 1 148 ? 9.185 -10.291 -15.299 1.00 95.38 148 LEU A O 1
ATOM 1089 N N . ASP A 1 149 ? 7.724 -11.291 -13.919 1.00 95.56 149 ASP A N 1
ATOM 1090 C CA . ASP A 1 149 ? 7.462 -12.435 -14.794 1.00 95.56 149 ASP A CA 1
ATOM 1091 C C . ASP A 1 149 ? 6.620 -12.028 -16.017 1.00 95.56 149 ASP A C 1
ATOM 1093 O O . ASP A 1 149 ? 6.865 -12.505 -17.128 1.00 95.56 149 ASP A O 1
ATOM 1097 N N . ALA A 1 150 ? 5.655 -11.120 -15.834 1.00 96.25 150 ALA A N 1
ATOM 1098 C CA . ALA A 1 150 ? 4.808 -10.602 -16.910 1.00 96.25 150 ALA A CA 1
ATOM 1099 C C . ALA A 1 150 ? 5.487 -9.500 -17.750 1.00 96.25 150 ALA A C 1
ATOM 1101 O O . ALA A 1 150 ? 5.268 -9.420 -18.960 1.00 96.25 150 ALA A O 1
ATOM 1102 N N . TYR A 1 151 ? 6.313 -8.669 -17.113 1.00 96.06 151 TYR A N 1
ATOM 1103 C CA . TYR A 1 151 ? 6.935 -7.459 -17.658 1.00 96.06 151 TYR A CA 1
ATOM 1104 C C . TYR A 1 151 ? 8.394 -7.323 -17.169 1.00 96.06 151 TYR A C 1
ATOM 1106 O O . TYR A 1 151 ? 8.704 -6.486 -16.307 1.00 96.06 151 TYR A O 1
ATOM 1114 N N . PRO A 1 152 ? 9.326 -8.139 -17.697 1.00 94.56 152 PRO A N 1
ATOM 1115 C CA . PRO A 1 152 ? 10.712 -8.182 -17.225 1.00 94.56 152 PRO A CA 1
ATOM 1116 C C . PRO A 1 152 ? 11.468 -6.853 -17.344 1.00 94.56 152 PRO A C 1
ATOM 1118 O O . PRO A 1 152 ? 12.447 -6.635 -16.626 1.00 94.56 152 PRO A O 1
ATOM 1121 N N . GLU A 1 153 ? 11.036 -5.957 -18.235 1.00 93.62 153 GLU A N 1
ATOM 1122 C CA . GLU A 1 153 ? 11.630 -4.634 -18.431 1.00 93.62 153 GLU A CA 1
ATOM 1123 C C . GLU A 1 153 ? 11.588 -3.754 -17.172 1.00 93.62 153 GLU A C 1
ATOM 1125 O O . GLU A 1 153 ? 12.454 -2.892 -16.996 1.00 93.62 153 GLU A O 1
ATOM 1130 N N . TYR A 1 154 ? 10.638 -3.986 -16.260 1.00 94.12 154 TYR A N 1
ATOM 1131 C CA . TYR A 1 154 ? 10.497 -3.182 -15.046 1.00 94.12 154 TYR A CA 1
ATOM 1132 C C . TYR A 1 154 ? 11.570 -3.445 -13.992 1.00 94.12 154 TYR A C 1
ATOM 1134 O O . TYR A 1 154 ? 11.735 -2.625 -13.095 1.00 94.12 154 TYR A O 1
ATOM 1142 N N . ARG A 1 155 ? 12.378 -4.506 -14.129 1.00 93.31 155 ARG A N 1
ATOM 1143 C CA . ARG A 1 155 ? 13.474 -4.798 -13.188 1.00 93.31 155 ARG A CA 1
ATOM 1144 C C . ARG A 1 155 ? 14.485 -3.649 -13.074 1.00 93.31 155 ARG A C 1
ATOM 1146 O O . ARG A 1 155 ? 15.069 -3.447 -12.018 1.00 93.31 155 ARG A O 1
ATOM 1153 N N . ALA A 1 156 ? 14.696 -2.911 -14.163 1.00 91.44 156 ALA A N 1
ATOM 1154 C CA . ALA A 1 156 ? 15.640 -1.795 -14.218 1.00 91.44 156 ALA A CA 1
ATOM 1155 C C . ALA A 1 156 ? 15.014 -0.433 -13.864 1.00 91.44 156 ALA A C 1
ATOM 1157 O O . ALA A 1 156 ? 15.695 0.582 -13.962 1.00 91.44 156 ALA A O 1
ATOM 1158 N N . HIS A 1 157 ? 13.733 -0.388 -13.490 1.00 93.94 157 HIS A N 1
ATOM 1159 C CA . HIS A 1 157 ? 13.024 0.863 -13.237 1.00 93.94 157 HIS A CA 1
ATOM 1160 C C . HIS A 1 157 ? 12.887 1.116 -11.733 1.00 93.94 157 HIS A C 1
ATOM 1162 O O . HIS A 1 157 ? 12.498 0.203 -10.998 1.00 93.94 157 HIS A O 1
ATOM 1168 N N . PRO A 1 158 ? 13.139 2.348 -11.256 1.00 95.06 158 PRO A N 1
ATOM 1169 C CA . PRO A 1 158 ? 12.714 2.742 -9.927 1.00 95.06 158 PRO A CA 1
ATOM 1170 C C . PRO A 1 158 ? 11.210 2.560 -9.751 1.00 95.06 158 PRO A C 1
ATOM 1172 O O . PRO A 1 158 ? 10.419 2.846 -10.656 1.00 95.06 158 PRO A O 1
ATOM 1175 N N . TYR A 1 159 ? 10.816 2.102 -8.567 1.00 95.50 159 TYR A N 1
ATOM 1176 C CA . TYR A 1 159 ? 9.421 1.804 -8.274 1.00 95.50 159 TYR A CA 1
ATOM 1177 C C . TYR A 1 159 ? 9.004 2.281 -6.889 1.00 95.50 159 TYR A C 1
ATOM 1179 O O . TYR A 1 159 ? 9.792 2.309 -5.945 1.00 95.50 159 TYR A O 1
ATOM 1187 N N . ARG A 1 160 ? 7.728 2.619 -6.747 1.00 95.50 160 ARG A N 1
ATOM 1188 C CA . ARG A 1 160 ? 7.071 2.844 -5.459 1.00 95.50 160 ARG A CA 1
ATOM 1189 C C . ARG A 1 160 ? 5.823 1.983 -5.388 1.00 95.50 160 ARG A C 1
ATOM 1191 O O . ARG A 1 160 ? 5.165 1.776 -6.401 1.00 95.50 160 ARG A O 1
ATOM 1198 N N . ILE A 1 161 ? 5.492 1.497 -4.197 1.00 96.69 161 ILE A N 1
ATOM 1199 C CA . ILE A 1 161 ? 4.346 0.608 -3.997 1.00 96.69 161 ILE A CA 1
ATOM 1200 C C . ILE A 1 161 ? 3.354 1.248 -3.035 1.00 96.69 161 ILE A C 1
ATOM 1202 O O . ILE A 1 161 ? 3.745 1.778 -1.989 1.00 96.69 161 ILE A O 1
ATOM 1206 N N . SER A 1 162 ? 2.069 1.164 -3.366 1.00 96.81 162 SER A N 1
ATOM 1207 C CA . SER A 1 162 ? 0.975 1.369 -2.420 1.00 96.81 162 SER A CA 1
ATOM 1208 C C . SER A 1 162 ? 0.011 0.194 -2.432 1.00 96.81 162 SER A C 1
ATOM 1210 O O . SER A 1 162 ? -0.146 -0.493 -3.434 1.00 96.81 162 SER A O 1
ATOM 1212 N N . PHE A 1 163 ? -0.679 0.008 -1.323 1.00 97.19 163 PHE A N 1
ATOM 1213 C CA . PHE A 1 163 ? -1.760 -0.939 -1.146 1.00 97.19 163 PHE A CA 1
ATOM 1214 C C . PHE A 1 163 ? -2.982 -0.215 -0.630 1.00 97.19 163 PHE A C 1
ATOM 1216 O O . PHE A 1 163 ? -2.877 0.645 0.253 1.00 97.19 163 PHE A O 1
ATOM 1223 N N . LEU A 1 164 ? -4.134 -0.617 -1.139 1.00 95.81 164 LEU A N 1
ATOM 1224 C CA . LEU A 1 164 ? -5.419 -0.166 -0.650 1.00 95.81 164 LEU A CA 1
ATOM 1225 C C . LEU A 1 164 ? -6.241 -1.384 -0.260 1.00 95.81 164 LEU A C 1
ATOM 1227 O O . LEU A 1 164 ? -6.544 -2.206 -1.117 1.00 95.81 164 LEU A O 1
ATOM 1231 N N . ALA A 1 165 ? -6.609 -1.499 1.014 1.00 95.19 165 ALA A N 1
ATOM 1232 C CA . ALA A 1 165 ? -7.492 -2.564 1.484 1.00 95.19 165 ALA A CA 1
ATOM 1233 C C . ALA A 1 165 ? -8.964 -2.199 1.263 1.00 95.19 165 ALA A C 1
ATOM 1235 O O . ALA A 1 165 ? -9.776 -3.066 0.955 1.00 95.19 165 ALA A O 1
ATOM 1236 N N . TYR A 1 166 ? -9.303 -0.916 1.421 1.00 92.19 166 TYR A N 1
ATOM 1237 C CA . TYR A 1 166 ? -10.672 -0.424 1.337 1.00 92.19 166 TYR A CA 1
ATOM 1238 C C . TYR A 1 166 ? -10.722 1.068 1.009 1.00 92.19 166 TYR A C 1
ATOM 1240 O O . TYR A 1 166 ? -9.980 1.851 1.599 1.00 92.19 166 TYR A O 1
ATOM 1248 N N . GLU A 1 167 ? -11.649 1.430 0.123 1.00 87.12 167 GLU A N 1
ATOM 1249 C CA . GLU A 1 167 ? -12.020 2.809 -0.198 1.00 87.12 167 GLU A CA 1
ATOM 1250 C C . GLU A 1 167 ? -13.452 3.052 0.306 1.00 87.12 167 GLU A C 1
ATOM 1252 O O . GLU A 1 167 ? -14.356 2.305 -0.094 1.00 87.12 167 GLU A O 1
ATOM 1257 N N . PRO A 1 168 ? -13.692 4.051 1.173 1.00 84.00 168 PRO A N 1
ATOM 1258 C CA . PRO A 1 168 ? -15.030 4.329 1.683 1.00 84.00 168 PRO A CA 1
ATOM 1259 C C . PRO A 1 168 ? -15.965 4.856 0.601 1.00 84.00 168 PRO A C 1
ATOM 1261 O O . PRO A 1 168 ? -15.551 5.578 -0.302 1.00 84.00 168 PRO A O 1
ATOM 1264 N N . GLU A 1 169 ? -17.256 4.549 0.719 1.00 81.06 169 GLU A N 1
ATOM 1265 C CA . GLU A 1 169 ? -18.262 4.899 -0.289 1.00 81.06 169 GLU A CA 1
ATOM 1266 C C . GLU A 1 169 ? -18.332 6.406 -0.552 1.00 81.06 169 GLU A C 1
ATOM 1268 O O . GLU A 1 169 ? -18.505 6.828 -1.692 1.00 81.06 169 GLU A O 1
ATOM 1273 N N . ILE A 1 170 ? -18.127 7.222 0.483 1.00 75.44 170 ILE A N 1
ATOM 1274 C CA . ILE A 1 170 ? -18.124 8.685 0.359 1.00 75.44 170 ILE A CA 1
ATOM 1275 C C . ILE A 1 170 ? -16.989 9.223 -0.527 1.00 75.44 170 ILE A C 1
ATOM 1277 O O . ILE A 1 170 ? -17.132 10.308 -1.087 1.00 75.44 170 ILE A O 1
ATOM 1281 N N . GLU A 1 171 ? -15.896 8.472 -0.674 1.00 74.44 171 GLU A N 1
ATOM 1282 C CA . GLU A 1 171 ? -14.742 8.829 -1.509 1.00 74.44 171 GLU A CA 1
ATOM 1283 C C . GLU A 1 171 ? -14.750 8.076 -2.858 1.00 74.44 171 GLU A C 1
ATOM 1285 O O . GLU A 1 171 ? -13.947 8.377 -3.743 1.00 74.44 171 GLU A O 1
ATOM 1290 N N . LYS A 1 172 ? -15.683 7.128 -3.071 1.00 78.00 172 LYS A N 1
ATOM 1291 C CA . LYS A 1 172 ? -15.787 6.379 -4.333 1.00 78.00 172 LYS A CA 1
ATOM 1292 C C . LYS A 1 172 ? -16.220 7.302 -5.475 1.00 78.00 172 LYS A C 1
ATOM 1294 O O . LYS A 1 172 ? -17.381 7.693 -5.594 1.00 78.00 172 LYS A O 1
ATOM 1299 N N . THR A 1 173 ? -15.280 7.600 -6.361 1.00 77.62 173 THR A N 1
ATOM 1300 C CA . THR A 1 173 ? -15.519 8.176 -7.688 1.00 77.62 173 THR A CA 1
ATOM 1301 C C . THR A 1 173 ? -15.522 7.075 -8.758 1.00 77.62 173 THR A C 1
ATOM 1303 O O . THR A 1 173 ? -15.205 5.921 -8.471 1.00 77.62 173 THR A O 1
ATOM 1306 N N . GLU A 1 174 ? -15.881 7.402 -10.007 1.00 75.62 174 GLU A N 1
ATOM 1307 C CA . GLU A 1 174 ? -15.743 6.452 -11.131 1.00 75.62 174 GLU A CA 1
ATOM 1308 C C . GLU A 1 174 ? -14.285 6.002 -11.332 1.00 75.62 174 GLU A C 1
ATOM 1310 O O . GLU A 1 174 ? -14.045 4.878 -11.767 1.00 75.62 174 GLU A O 1
ATOM 1315 N N . ASP A 1 175 ? -13.334 6.853 -10.938 1.00 74.81 175 ASP A N 1
ATOM 1316 C CA . ASP A 1 175 ? -11.891 6.620 -11.007 1.00 74.81 175 ASP A CA 1
ATOM 1317 C C . ASP A 1 175 ? -11.311 6.113 -9.673 1.00 74.81 175 ASP A C 1
ATOM 1319 O O . ASP A 1 175 ? -10.098 6.174 -9.452 1.00 74.81 175 ASP A O 1
ATOM 1323 N N . ALA A 1 176 ? -12.163 5.651 -8.749 1.00 77.88 176 ALA A N 1
ATOM 1324 C CA . ALA A 1 176 ? -11.705 5.172 -7.455 1.00 77.88 176 ALA A CA 1
ATOM 1325 C C . ALA A 1 176 ? -10.750 3.979 -7.623 1.00 77.88 176 ALA A C 1
ATOM 1327 O O . ALA A 1 176 ? -11.040 3.052 -8.390 1.00 77.88 176 ALA A O 1
ATOM 1328 N N . PRO A 1 177 ? -9.629 3.955 -6.882 1.00 83.19 177 PRO A N 1
ATOM 1329 C CA . PRO A 1 177 ? -8.743 2.806 -6.879 1.00 83.19 177 PRO A CA 1
ATOM 1330 C C . PRO A 1 177 ? -9.499 1.543 -6.442 1.00 83.19 177 PRO A C 1
ATOM 1332 O O . PRO A 1 177 ? -10.262 1.536 -5.475 1.00 83.19 177 PRO A O 1
ATOM 1335 N N . ALA A 1 178 ? -9.254 0.440 -7.146 1.00 89.94 178 ALA A N 1
ATOM 1336 C CA . ALA A 1 178 ? -9.669 -0.886 -6.722 1.00 89.94 178 ALA A CA 1
ATOM 1337 C C . ALA A 1 178 ? -9.114 -1.214 -5.324 1.00 89.94 178 ALA A C 1
ATOM 1339 O O . ALA A 1 178 ? -7.922 -1.035 -5.046 1.00 89.94 178 ALA A O 1
ATOM 1340 N N . ALA A 1 179 ? -9.996 -1.713 -4.459 1.00 93.06 179 ALA A N 1
ATOM 1341 C CA . ALA A 1 179 ? -9.654 -2.236 -3.144 1.00 93.06 179 ALA A CA 1
ATOM 1342 C C . ALA A 1 179 ? -8.942 -3.595 -3.249 1.00 93.06 179 ALA A C 1
ATOM 1344 O O . ALA A 1 179 ? -9.013 -4.279 -4.269 1.00 93.06 179 ALA A O 1
ATOM 1345 N N . MET A 1 180 ? -8.258 -3.988 -2.177 1.00 95.56 180 MET A N 1
ATOM 1346 C CA . MET A 1 180 ? -7.416 -5.186 -2.081 1.00 95.56 180 MET A CA 1
ATOM 1347 C C . MET A 1 180 ? -6.453 -5.338 -3.259 1.00 95.56 180 MET A C 1
ATOM 1349 O O . MET A 1 180 ? -6.287 -6.416 -3.824 1.00 95.56 180 MET A O 1
ATOM 1353 N N . THR A 1 181 ? -5.820 -4.226 -3.625 1.00 97.31 181 THR A N 1
ATOM 1354 C CA . THR A 1 181 ? -4.966 -4.128 -4.808 1.00 97.31 181 THR A CA 1
ATOM 1355 C C . THR A 1 181 ? -3.641 -3.467 -4.447 1.00 97.31 181 THR A C 1
ATOM 1357 O O . THR A 1 181 ? -3.600 -2.440 -3.758 1.00 97.31 181 THR A O 1
ATOM 1360 N N . TRP A 1 182 ? -2.551 -4.058 -4.930 1.00 98.12 182 TRP A N 1
ATOM 1361 C CA . TRP A 1 182 ? -1.230 -3.445 -4.963 1.00 98.12 182 TRP A CA 1
ATOM 1362 C C . TRP A 1 182 ? -1.096 -2.564 -6.196 1.00 98.12 182 TRP A C 1
ATOM 1364 O O . TRP A 1 182 ? -1.450 -2.983 -7.292 1.00 98.12 182 TRP A O 1
ATOM 1374 N N . TYR A 1 183 ? -0.522 -1.380 -6.029 1.00 97.44 183 TYR A N 1
ATOM 1375 C CA . TYR A 1 183 ? -0.211 -0.432 -7.091 1.00 97.44 183 TYR A CA 1
ATOM 1376 C C . TYR A 1 183 ? 1.293 -0.214 -7.119 1.00 97.44 183 TYR A C 1
ATOM 1378 O O . TYR A 1 183 ? 1.869 0.274 -6.145 1.00 97.44 183 TYR A O 1
ATOM 1386 N N . PHE A 1 184 ? 1.911 -0.557 -8.240 1.00 97.44 184 PHE A N 1
ATOM 1387 C CA . PHE A 1 184 ? 3.324 -0.354 -8.509 1.00 97.44 184 PHE A CA 1
ATOM 1388 C C . PHE A 1 184 ? 3.479 0.803 -9.486 1.00 97.44 184 PHE A C 1
ATOM 1390 O O . PHE A 1 184 ? 3.103 0.706 -10.654 1.00 97.44 184 PHE A O 1
ATOM 1397 N N . TYR A 1 185 ? 4.038 1.897 -8.989 1.00 96.38 185 TYR A N 1
ATOM 1398 C CA . TYR A 1 185 ? 4.347 3.098 -9.749 1.00 96.38 185 TYR A CA 1
ATOM 1399 C C . TYR A 1 185 ? 5.784 2.986 -10.233 1.00 96.38 185 TYR A C 1
ATOM 1401 O O . TYR A 1 185 ? 6.710 3.122 -9.435 1.00 96.38 185 TYR A O 1
ATOM 1409 N N . PHE A 1 186 ? 5.968 2.718 -11.520 1.00 96.25 186 PHE A N 1
ATOM 1410 C CA . PHE A 1 186 ? 7.283 2.655 -12.146 1.00 96.25 186 PHE A CA 1
ATOM 1411 C C . PHE A 1 186 ? 7.617 3.995 -12.787 1.00 96.25 186 PHE A C 1
ATOM 1413 O O . PHE A 1 186 ? 6.779 4.603 -13.458 1.00 96.25 186 PHE A O 1
ATOM 1420 N N . THR A 1 187 ? 8.852 4.447 -12.612 1.00 95.19 187 THR A N 1
ATOM 1421 C CA . THR A 1 187 ? 9.374 5.665 -13.239 1.00 95.19 187 THR A CA 1
ATOM 1422 C C . THR A 1 187 ? 10.744 5.403 -13.864 1.00 95.19 187 THR A C 1
ATOM 1424 O O . THR A 1 187 ? 11.253 4.286 -13.798 1.00 95.19 187 THR A O 1
ATOM 1427 N N . ASP A 1 188 ? 11.319 6.408 -14.514 1.00 92.88 188 ASP A N 1
ATOM 1428 C CA . ASP A 1 188 ? 12.697 6.388 -15.003 1.00 92.88 188 ASP A CA 1
ATOM 1429 C C . ASP A 1 188 ? 13.625 7.183 -14.063 1.00 92.88 188 ASP A C 1
ATOM 1431 O O . ASP A 1 188 ? 13.178 7.993 -13.246 1.00 92.88 188 ASP A O 1
ATOM 1435 N N . GLU A 1 189 ? 14.933 6.913 -14.130 1.00 90.25 189 GLU A N 1
ATOM 1436 C CA . GLU A 1 189 ? 15.922 7.556 -13.249 1.00 90.25 189 GLU A CA 1
ATOM 1437 C C . GLU A 1 189 ? 15.986 9.077 -13.447 1.00 90.25 189 GLU A C 1
ATOM 1439 O O . GLU A 1 189 ? 16.219 9.812 -12.485 1.00 90.25 189 GLU A O 1
ATOM 1444 N N . ASP A 1 190 ? 15.745 9.554 -14.670 1.00 89.94 190 ASP A N 1
ATOM 1445 C CA . ASP A 1 190 ? 15.764 10.978 -15.007 1.00 89.94 190 ASP A CA 1
ATOM 1446 C C . ASP A 1 190 ? 14.603 11.718 -14.326 1.00 89.94 190 ASP A C 1
ATOM 1448 O O . ASP A 1 190 ? 14.813 12.757 -13.693 1.00 89.94 190 ASP A O 1
ATOM 1452 N N . ALA A 1 191 ? 13.384 11.176 -14.399 1.00 89.38 191 ALA A N 1
ATOM 1453 C CA . ALA A 1 191 ? 12.203 11.727 -13.744 1.00 89.38 191 ALA A CA 1
ATOM 1454 C C . ALA A 1 191 ? 12.32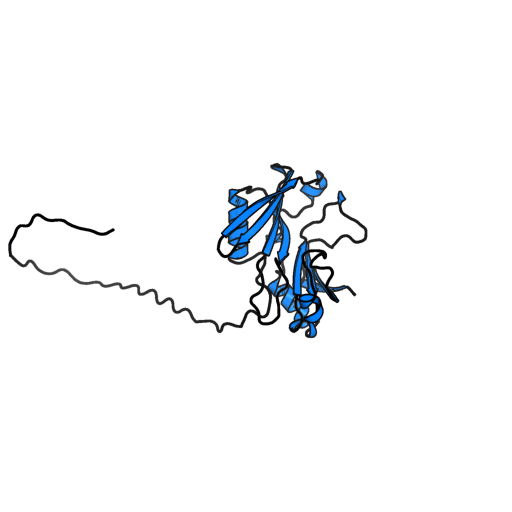6 11.665 -12.221 1.00 89.38 191 ALA A C 1
ATOM 1456 O O . ALA A 1 191 ? 12.007 12.645 -11.550 1.00 89.38 191 ALA A O 1
ATOM 1457 N N . LEU A 1 192 ? 12.844 10.561 -11.673 1.00 90.50 192 LEU A N 1
ATOM 1458 C CA . LEU A 1 192 ? 13.099 10.457 -10.237 1.00 90.50 192 LEU A CA 1
ATOM 1459 C C . LEU A 1 192 ? 14.156 11.470 -9.770 1.00 90.50 192 LEU A C 1
ATOM 1461 O O . LEU A 1 192 ? 13.996 12.080 -8.717 1.00 90.50 192 LEU A O 1
ATOM 1465 N N . SER A 1 193 ? 15.211 11.690 -10.557 1.00 87.81 193 SER A N 1
ATOM 1466 C CA . SER A 1 193 ? 16.265 12.664 -10.239 1.00 87.81 193 SER A CA 1
ATOM 1467 C C . SER A 1 193 ? 15.789 14.113 -10.338 1.00 87.81 193 SER A C 1
ATOM 1469 O O . SER A 1 193 ? 16.300 14.981 -9.630 1.00 87.81 193 SER A O 1
ATOM 1471 N N . ALA A 1 194 ? 14.827 14.388 -11.221 1.00 86.44 194 ALA A N 1
ATOM 1472 C CA . ALA A 1 194 ? 14.223 15.706 -11.389 1.00 86.44 194 ALA A CA 1
ATOM 1473 C C . ALA A 1 194 ? 13.097 15.997 -10.380 1.00 86.44 194 ALA A C 1
ATOM 1475 O O . ALA A 1 194 ? 12.662 17.145 -10.287 1.00 86.44 194 ALA A O 1
ATOM 1476 N N . PHE A 1 195 ? 12.630 14.986 -9.641 1.00 83.62 195 PHE A N 1
ATOM 1477 C CA . PHE A 1 195 ? 11.504 15.101 -8.722 1.00 83.62 195 PHE A CA 1
ATOM 1478 C C . PHE A 1 195 ? 11.799 16.051 -7.555 1.00 83.62 195 PHE A C 1
ATOM 1480 O O . PHE A 1 195 ? 12.684 15.807 -6.729 1.00 83.62 195 PHE A O 1
ATOM 1487 N N . ASP A 1 196 ? 10.999 17.113 -7.451 1.00 74.88 196 ASP A N 1
ATOM 1488 C CA . ASP A 1 196 ? 10.996 18.026 -6.311 1.00 74.88 196 ASP A CA 1
ATOM 1489 C C . ASP A 1 196 ? 9.817 17.706 -5.382 1.00 74.88 196 ASP A C 1
ATOM 1491 O O . ASP A 1 196 ? 8.664 18.075 -5.625 1.00 74.88 196 ASP A O 1
ATOM 1495 N N . SER A 1 197 ? 10.130 17.049 -4.262 1.00 68.81 197 SER A N 1
ATOM 1496 C CA . SER A 1 197 ? 9.138 16.652 -3.251 1.00 68.81 197 SER A CA 1
ATOM 1497 C C . SER A 1 197 ? 8.407 17.823 -2.574 1.00 68.81 197 SER A C 1
ATOM 1499 O O . SER A 1 197 ? 7.466 17.592 -1.816 1.00 68.81 197 SER A O 1
ATOM 1501 N N . GLY A 1 198 ? 8.814 19.075 -2.822 1.00 62.34 198 GLY A N 1
ATOM 1502 C CA . GLY A 1 198 ? 8.155 20.269 -2.297 1.00 62.34 198 GLY A CA 1
ATOM 1503 C C . GLY A 1 198 ? 6.886 20.704 -3.042 1.00 62.34 198 GLY A C 1
ATOM 1504 O O . GLY A 1 198 ? 6.153 21.536 -2.502 1.00 62.34 198 GLY A O 1
ATOM 1505 N N . VAL A 1 199 ? 6.623 20.189 -4.252 1.00 58.69 199 VAL A N 1
ATOM 1506 C CA . VAL A 1 199 ? 5.536 20.686 -5.128 1.00 58.69 199 VAL A CA 1
ATOM 1507 C C . VAL A 1 199 ? 4.667 19.573 -5.726 1.00 58.69 199 VAL A C 1
ATOM 1509 O O . VAL A 1 199 ? 3.481 19.805 -5.955 1.00 58.69 199 VAL A O 1
ATOM 1512 N N . GLU A 1 200 ? 5.213 18.378 -5.948 1.00 70.19 200 GLU A N 1
ATOM 1513 C CA . GLU A 1 200 ? 4.543 17.304 -6.697 1.00 70.19 200 GLU A CA 1
ATOM 1514 C C . GLU A 1 200 ? 4.194 16.104 -5.803 1.00 70.19 200 GLU A C 1
ATOM 1516 O O . GLU A 1 200 ? 4.921 15.787 -4.852 1.00 70.19 200 GLU A O 1
ATOM 1521 N N . HIS A 1 201 ? 3.088 15.402 -6.091 1.00 80.56 201 HIS A N 1
ATOM 1522 C CA . HIS A 1 201 ? 2.826 14.142 -5.401 1.00 80.56 201 HIS A CA 1
ATOM 1523 C C . HIS A 1 201 ? 3.823 13.086 -5.899 1.00 80.56 201 HIS A C 1
ATOM 1525 O O . HIS A 1 201 ? 4.050 12.978 -7.101 1.00 80.56 201 HIS A O 1
ATOM 1531 N N . PRO A 1 202 ? 4.389 12.234 -5.020 1.00 79.31 202 PRO A N 1
ATOM 1532 C CA . PRO A 1 202 ? 5.396 11.250 -5.427 1.00 79.31 202 PRO A CA 1
ATOM 1533 C C . PRO A 1 202 ? 4.950 10.308 -6.552 1.00 79.31 202 PRO A C 1
ATOM 1535 O O . PRO A 1 202 ? 5.781 9.769 -7.272 1.00 79.31 202 PRO A O 1
ATOM 1538 N N . ASN A 1 203 ? 3.648 10.083 -6.715 1.00 83.88 203 ASN A N 1
ATOM 1539 C CA . ASN A 1 203 ? 3.134 9.210 -7.767 1.00 83.88 203 ASN A CA 1
ATOM 1540 C C . ASN A 1 203 ? 2.978 9.921 -9.124 1.00 83.88 203 ASN A C 1
ATOM 1542 O O . ASN A 1 203 ? 2.847 9.234 -10.130 1.00 83.88 203 ASN A O 1
ATOM 1546 N N . ASP A 1 204 ? 3.050 11.255 -9.181 1.00 86.06 204 ASP A N 1
ATOM 1547 C CA . ASP A 1 204 ? 2.833 12.034 -10.413 1.00 86.06 204 ASP A CA 1
ATOM 1548 C C . ASP A 1 204 ? 3.965 11.846 -11.435 1.00 86.06 204 ASP A C 1
ATOM 1550 O O . ASP A 1 204 ? 3.767 12.016 -12.637 1.00 86.06 204 ASP A O 1
ATOM 1554 N N . ILE A 1 205 ? 5.154 11.444 -10.975 1.00 89.81 205 ILE A N 1
ATOM 1555 C CA . ILE A 1 205 ? 6.298 11.130 -11.843 1.00 89.81 205 ILE A CA 1
ATOM 1556 C C . ILE A 1 205 ? 6.246 9.711 -12.428 1.00 89.81 205 ILE A C 1
ATOM 1558 O O . ILE A 1 205 ? 7.145 9.330 -13.185 1.00 89.81 205 ILE A O 1
ATOM 1562 N N . ALA A 1 206 ? 5.242 8.904 -12.072 1.00 92.06 206 ALA A N 1
ATOM 1563 C CA . ALA A 1 206 ? 5.109 7.549 -12.587 1.00 92.06 206 ALA A CA 1
ATOM 1564 C C . ALA A 1 206 ? 4.909 7.571 -14.110 1.00 92.06 206 ALA A C 1
ATOM 1566 O O . ALA A 1 206 ? 4.072 8.295 -14.646 1.00 92.06 206 ALA A O 1
ATOM 1567 N N . LYS A 1 207 ? 5.687 6.757 -14.823 1.00 92.75 207 LYS A N 1
ATOM 1568 C CA . LYS A 1 207 ? 5.563 6.538 -16.273 1.00 92.75 207 LYS A CA 1
ATOM 1569 C C . LYS A 1 207 ? 4.674 5.348 -16.603 1.00 92.75 207 LYS A C 1
ATOM 1571 O O . LYS A 1 207 ? 4.196 5.238 -17.728 1.00 92.75 207 LYS A O 1
ATOM 1576 N N . ALA A 1 208 ? 4.497 4.444 -15.647 1.00 95.00 208 ALA A N 1
ATOM 1577 C CA . ALA A 1 208 ? 3.586 3.322 -15.747 1.00 95.00 208 ALA A CA 1
ATOM 1578 C C . ALA A 1 208 ? 3.056 2.955 -14.363 1.00 95.00 208 ALA A C 1
ATOM 1580 O O . ALA A 1 208 ? 3.777 3.051 -13.367 1.00 95.00 208 ALA A O 1
ATOM 1581 N N . ILE A 1 209 ? 1.813 2.482 -14.329 1.00 95.88 209 ILE A N 1
ATOM 1582 C CA . ILE A 1 209 ? 1.202 1.912 -13.133 1.00 95.88 209 ILE A CA 1
ATOM 1583 C C . ILE A 1 209 ? 0.836 0.468 -13.457 1.00 95.88 209 ILE A C 1
ATOM 1585 O O . ILE A 1 209 ? 0.127 0.193 -14.426 1.00 95.88 209 ILE A O 1
ATOM 1589 N N . VAL A 1 210 ? 1.337 -0.469 -12.661 1.00 97.44 210 VAL A N 1
ATOM 1590 C CA . VAL A 1 210 ? 0.957 -1.880 -12.745 1.00 97.44 210 VAL A CA 1
ATOM 1591 C C . VAL A 1 210 ? 0.270 -2.255 -11.448 1.00 97.44 210 VAL A C 1
ATOM 1593 O O . VAL A 1 210 ? 0.786 -1.987 -10.365 1.00 97.44 210 VAL A O 1
ATOM 1596 N N . THR A 1 211 ? -0.906 -2.855 -11.549 1.00 97.75 211 THR A N 1
ATOM 1597 C CA . THR A 1 211 ? -1.689 -3.288 -10.401 1.00 97.75 211 THR A CA 1
ATOM 1598 C C . THR A 1 211 ? -1.677 -4.800 -10.271 1.00 97.75 211 THR A C 1
ATOM 1600 O O . THR A 1 211 ? -1.700 -5.502 -11.283 1.00 97.75 211 THR A O 1
ATOM 1603 N N . VAL A 1 212 ? -1.685 -5.293 -9.036 1.00 98.38 212 VAL A N 1
ATOM 1604 C CA . VAL A 1 212 ? -1.811 -6.721 -8.724 1.00 98.38 212 VAL A CA 1
ATOM 1605 C C . VAL A 1 212 ? -2.933 -6.901 -7.715 1.00 98.38 212 VAL A C 1
ATOM 1607 O O . VAL A 1 212 ? -2.895 -6.291 -6.644 1.00 98.38 212 VAL A O 1
ATOM 1610 N N . ASP A 1 213 ? -3.924 -7.726 -8.036 1.00 97.75 213 ASP A N 1
ATOM 1611 C CA . ASP A 1 213 ? -4.951 -8.113 -7.067 1.00 97.75 213 ASP A CA 1
ATOM 1612 C C . ASP A 1 213 ? -4.290 -8.912 -5.931 1.00 97.75 213 ASP A C 1
ATOM 1614 O O . ASP A 1 213 ? -3.653 -9.944 -6.154 1.00 97.75 213 ASP A O 1
ATOM 1618 N N . ALA A 1 214 ? -4.416 -8.425 -4.698 1.00 97.75 214 ALA A N 1
ATOM 1619 C CA . ALA A 1 214 ? -3.693 -8.968 -3.551 1.00 97.75 214 ALA A CA 1
ATOM 1620 C C . ALA A 1 214 ? -4.243 -10.318 -3.064 1.00 97.75 214 ALA A C 1
ATOM 1622 O O . ALA A 1 214 ? -3.649 -10.937 -2.182 1.00 97.75 214 ALA A O 1
ATOM 1623 N N . ARG A 1 215 ? -5.379 -10.783 -3.599 1.00 96.31 215 ARG A N 1
ATOM 1624 C CA . ARG A 1 215 ? -5.982 -12.080 -3.262 1.00 96.31 215 ARG A CA 1
ATOM 1625 C C . ARG A 1 215 ? -5.615 -13.161 -4.274 1.00 96.31 215 ARG A C 1
ATOM 1627 O O . ARG A 1 215 ? -5.485 -14.322 -3.898 1.00 96.31 215 ARG A O 1
ATOM 1634 N N . THR A 1 216 ? -5.488 -12.791 -5.544 1.00 96.31 216 THR A N 1
ATOM 1635 C CA . THR A 1 216 ? -5.353 -13.724 -6.674 1.00 96.31 216 THR A CA 1
ATOM 1636 C C . THR A 1 216 ? -3.992 -13.665 -7.357 1.00 96.31 216 THR A C 1
ATOM 1638 O O . THR A 1 216 ? -3.569 -14.664 -7.935 1.00 96.31 216 THR A O 1
ATOM 1641 N N . GLY A 1 217 ? -3.297 -12.527 -7.282 1.00 96.88 217 GLY A N 1
ATOM 1642 C CA . GLY A 1 217 ? -2.064 -12.279 -8.025 1.00 96.88 217 GLY A CA 1
ATOM 1643 C C . GLY A 1 217 ? -2.282 -11.821 -9.469 1.00 96.88 217 GLY A C 1
ATOM 1644 O O . GLY A 1 217 ? -1.307 -11.711 -10.210 1.00 96.88 217 GLY A O 1
ATOM 1645 N N . ASP A 1 218 ? -3.524 -11.544 -9.883 1.00 97.19 218 ASP A N 1
ATOM 1646 C CA . ASP A 1 218 ? -3.824 -11.092 -11.243 1.00 97.19 218 ASP A CA 1
ATOM 1647 C C . ASP A 1 218 ? -3.163 -9.736 -11.530 1.00 97.19 218 ASP A C 1
ATOM 1649 O O . ASP A 1 218 ? -3.408 -8.745 -10.838 1.00 97.19 218 ASP A O 1
ATOM 1653 N N . VAL A 1 219 ? -2.326 -9.694 -12.572 1.00 96.62 219 VAL A N 1
ATOM 1654 C CA . VAL A 1 219 ? -1.541 -8.513 -12.953 1.00 96.62 219 VAL A CA 1
ATOM 1655 C C . VAL A 1 219 ? -2.228 -7.748 -14.083 1.00 96.62 219 VAL A C 1
ATOM 1657 O O . VAL A 1 219 ? -2.494 -8.298 -15.153 1.00 96.62 219 VAL A O 1
ATOM 1660 N N . LEU A 1 220 ? -2.435 -6.444 -13.893 1.00 93.19 220 LEU A N 1
ATOM 1661 C CA . LEU A 1 220 ? -2.979 -5.534 -14.901 1.00 93.19 220 LEU A CA 1
ATOM 1662 C C . LEU A 1 220 ? -2.068 -4.316 -15.061 1.00 93.19 220 LEU A C 1
ATOM 1664 O O . LEU A 1 220 ? -1.683 -3.683 -14.085 1.00 93.19 220 LEU A O 1
ATOM 1668 N N . ARG A 1 221 ? -1.734 -3.956 -16.301 1.00 88.25 221 ARG A N 1
ATOM 1669 C CA . ARG A 1 221 ? -1.001 -2.720 -16.601 1.00 88.25 221 ARG A CA 1
ATOM 1670 C C . ARG A 1 221 ? -1.991 -1.619 -16.961 1.00 88.25 221 ARG A C 1
ATOM 1672 O O . ARG A 1 221 ? -2.763 -1.782 -17.905 1.00 8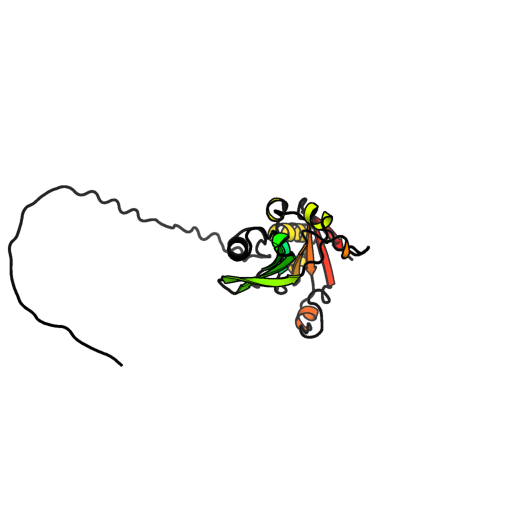8.25 221 ARG A O 1
ATOM 1679 N N . GLN A 1 222 ? -1.940 -0.509 -16.236 1.00 80.56 222 GLN A N 1
ATOM 1680 C CA . GLN A 1 222 ? -2.669 0.710 -16.572 1.00 80.56 222 GLN A CA 1
ATOM 1681 C C . GLN A 1 222 ? -1.790 1.557 -17.505 1.00 80.56 222 GLN A C 1
ATOM 1683 O O . GLN A 1 222 ? -0.581 1.686 -17.287 1.00 80.56 222 GLN A O 1
ATOM 1688 N N . GLY A 1 223 ? -2.385 2.001 -18.615 1.00 57.09 223 GLY A N 1
ATOM 1689 C CA . GLY A 1 223 ? -1.708 2.678 -19.725 1.00 57.09 223 GLY A CA 1
ATOM 1690 C C . GLY A 1 223 ? -1.723 4.185 -19.585 1.00 57.09 223 GLY A C 1
ATOM 1691 O O . GLY A 1 223 ? -2.836 4.723 -19.413 1.00 57.09 223 GLY A O 1
#

Radius of gyration: 26.54 Å; chains: 1; bounding box: 67×58×76 Å

Organism: NCBI:txid242230

pLDDT: mean 80.69, std 21.98, range [25.27, 98.38]

InterPro domains:
  IPR006311 Twin-arginine translocation pathway, signal sequence [PS51318] (1-39)

Secondary structure (DSSP, 8-state):
-------------------------------------------SPPPSSSHHHHHHHHHHHHHHHTT-EEEEEEESSPBPTTSPPPPEEEEEEETTTTEEEEEEEETTEEEEEEEEE----HHHHHHS-TTHHHH-SS-HHHHHHHHHHH-GGGGGS-EEEEEES---GGG--TTPPPSSEEEEEE--HHHHHH--TTTS-TTTT-SEEEEEETTT--EEEE-

Foldseek 3Di:
DDDDDDDDDDDDDDDDDDDDDDDDDDPPPPPPPPPPPPPPVLLFADFCLDDDLNVQQQVQCCVVPNQWAWFKKWFPAWDAGPDHGGGIKTWTADPPVQFIWIWDDDPPHIHIDTPGGHPADPVQVVPQDSYLSVQQPATRSRLVVLCCVVPVVQSRWTKIKMAGQDDGPVRDDPPDDDHQKMKIFTAHPVLSVVDDPVPDDNSVRGPWIWMARRNPSDIDTDD

Sequence (223 aa):
MFAFAQPFTSRRAVGAIGAAGAALALAAAVALGGCAAPADELDGPQPAFSGAVHEQTAAAMAETDGDAFPVSAVMNAYATPGEKAPTWTYLFASQRYAKFYTVFNYSTKAVASIYGPTTWNEGDWEEAPKDASAEVGVDADEAYRFILDAYPEYRAHPYRISFLAYEPEIEKTEDAPAAMTWYFYFTDEDALSAFDSGVEHPNDIAKAIVTVDARTGDVLRQG

=== Feature glossary ===
Legend for the data blocks above and below:

— What the protein is —

The amino-acid sequence is the protein's primary structure: the linear order of residues from the N-terminus to the C-terminus, written in one-letter code. Everything else here — the 3D coordinates, the secondary structure, the domain annotations — is ultimately a consequence of this string.

Functional annotations link the protein to curated databases. InterPro entries identify conserved domains and families by matching the sequence against member-database signatures (Pfam, PROSITE, CDD, …). Gene Ontology (GO) terms describe molecular function, biological process, and cellular component in a controlled vocabulary. CATH places the structure in a hierarchical fold classification (Class/Architecture/Topology/Homologous-superfamily). The organism is the source species.

— Where its atoms are —

Atomic coordinates in PDBx/mmCIF format — the same representation the Protein Data Bank distributes. Each line of the _atom_site loop places one backbone atom in Cartesian space (units: ångströms, origin: arbitrary).

The six renders are orthographic views along the three Cartesian axes in both directions. Representation (cartoon, sticks, or surface) and color scheme (sequence-rainbow or by-chain) vary across proteins so the training set covers all the common visualization conventions.

— Local backbone conformation —

Eight-state secondary structure (DSSP): H is the canonical α-helix, G the tighter 3₁₀-helix, I the wider π-helix; E/B are β-structure, T and S are turns and bends, and '-' is everything else. DSSP derives these from the pattern of main-chain N–H···O=C hydrogen bonds, not from the sequence.

Three-state secondary structure (P-SEA) collapses the eight DSSP classes into helix (a), strand (b), and coil (c). P-SEA assigns these from Cα geometry alone — distances and angles — without requiring backbone oxygens, so it works on any Cα trace.

φ (phi) and ψ (psi) are the two rotatable backbone dihedrals per residue: φ is the C(i-1)–N–Cα–C torsion, ψ is the N–Cα–C–N(i+1) torsion, both in degrees on (−180°, 180°]. α-helical residues cluster near (−60°, −45°); β-strand residues near (−120°, +130°). A Ramachandran plot is simply a scatter of (φ, ψ) for every residue.

— Global shape and packing —

The geometric summary reports three shape descriptors. Rg (radius of gyration) measures how spread out the Cα atoms are about their centre of mass; compact globular proteins have small Rg, elongated or unfolded ones large. Cα contacts (<8 Å, |i−j|>4) count long-range residue pairs in spatial proximity — high for tightly packed folds, near zero for rods or random coil. The bounding-box extents give the protein's footprint along x, y, z in Å.

SASA measures how much of the protein is reachable by solvent. It is computed by rolling a water-sized probe over the atomic surface and summing the exposed area (Å²). Per-residue SASA distinguishes core (buried, low SASA) from surface (exposed, high SASA) residues; total SASA is a whole-molecule size measure.

Plot images: a contact map (which residues are close in 3D, as an N×N binary image), a Ramachandran scatter (backbone torsion angles, revealing secondary-structure composition at a glance), and — for AlphaFold structures — a PAE heatmap (pairwise prediction confidence).

— Structural neighborhood —

A 3Di character summarizes, for each residue, the relative orientation of the Cα frame of its nearest spatial neighbor. Because it encodes fold topology rather than chemistry, 3Di alignments detect remote structural similarity that sequence alignment misses.

The Foldseek neighbor list gives the closest experimentally determined structures in the PDB, ranked by structural alignment. TM-score near 1 means near-identical fold; near 0.3 means only rough topology match. This is how one finds what a novel AlphaFold prediction most resembles in the solved-structure universe.

— Confidence and disorder —

For AlphaFold models, the B-factor field carries pLDDT — the model's own estimate of local accuracy on a 0–100 scale. Regions with pLDDT<50 should be treated as essentially unmodeled; they often correspond to intrinsically disordered segments.

Crystallographic B-factors measure how much each atom's electron density is smeared out, in Å². They rise in mobile loops and surface residues and fall in the buried interior. In AlphaFold models this column is repurposed to hold pLDDT instead.

Predicted Aligned Error (PAE) is an AlphaFold confidence matrix: entry (i, j) is the expected error in the position of residue j, in ångströms, when the prediction is superimposed on the true structure at residue i. Low PAE within a block of residues means that block is internally rigid and well-predicted; high PAE between two blocks means their relative placement is uncertain even if each block individually is confident.